Protein AF-A0A3N5FMK7-F1 (afdb_monomer)

Mean predicted aligned error: 6.59 Å

Structure (mmCIF, N/CA/C/O backbone):
data_AF-A0A3N5FMK7-F1
#
_entry.id   AF-A0A3N5FMK7-F1
#
loop_
_atom_site.group_PDB
_atom_site.id
_atom_site.type_symbol
_atom_site.label_atom_id
_atom_site.label_alt_id
_atom_site.label_comp_id
_atom_site.label_asym_id
_atom_site.label_entity_id
_atom_site.label_seq_id
_atom_site.pdbx_PDB_ins_code
_atom_site.Cartn_x
_atom_site.Cartn_y
_atom_site.Cartn_z
_atom_site.occupancy
_atom_site.B_iso_or_equiv
_atom_site.auth_seq_id
_atom_site.auth_comp_id
_atom_site.auth_asym_id
_atom_site.auth_atom_id
_atom_site.pdbx_PDB_model_num
ATOM 1 N N . MET A 1 1 ? -22.299 -12.041 -25.485 1.00 40.19 1 MET A N 1
ATOM 2 C CA . MET A 1 1 ? -22.075 -12.459 -24.080 1.00 40.19 1 MET A CA 1
ATOM 3 C C . MET A 1 1 ? -20.657 -12.211 -23.551 1.00 40.19 1 MET A C 1
ATOM 5 O O . MET A 1 1 ? -20.540 -12.025 -22.352 1.00 40.19 1 MET A O 1
ATOM 9 N N . LEU A 1 2 ? -19.600 -12.125 -24.377 1.00 39.94 2 LEU A N 1
ATOM 10 C CA . LEU A 1 2 ? -18.234 -11.842 -23.885 1.00 39.94 2 LEU A CA 1
ATOM 11 C C . LEU A 1 2 ? -18.011 -10.414 -23.340 1.00 39.94 2 LEU A C 1
ATOM 13 O O . LEU A 1 2 ? -17.194 -10.237 -22.443 1.00 39.94 2 LEU A O 1
ATOM 17 N N . LEU A 1 3 ? -18.749 -9.402 -23.818 1.00 35.78 3 LEU A N 1
ATOM 18 C CA . LEU A 1 3 ? -18.597 -8.024 -23.318 1.00 35.78 3 LEU A CA 1
ATOM 19 C C . LEU A 1 3 ? -19.115 -7.829 -21.880 1.00 35.78 3 LEU A C 1
ATOM 21 O O . LEU A 1 3 ? -18.608 -6.973 -21.166 1.00 35.78 3 LEU A O 1
ATOM 25 N N . ALA A 1 4 ? -20.085 -8.634 -21.437 1.00 37.06 4 ALA A N 1
ATOM 26 C CA . ALA A 1 4 ? -20.675 -8.502 -20.102 1.00 37.06 4 ALA A CA 1
ATOM 27 C C . ALA A 1 4 ? -19.781 -9.080 -18.986 1.00 37.06 4 ALA A C 1
ATOM 29 O O . ALA A 1 4 ? -19.896 -8.660 -17.841 1.00 37.06 4 ALA A O 1
ATOM 30 N N . LEU A 1 5 ? -18.852 -9.991 -19.312 1.00 39.34 5 LEU A N 1
ATOM 31 C CA . LEU A 1 5 ? -17.896 -10.543 -18.340 1.00 39.34 5 LEU A CA 1
ATOM 32 C C . LEU A 1 5 ? -16.670 -9.642 -18.112 1.00 39.34 5 LEU A C 1
ATOM 34 O O . LEU A 1 5 ? -16.011 -9.752 -17.083 1.00 39.34 5 LEU A O 1
ATOM 38 N N . LEU A 1 6 ? -16.362 -8.732 -19.041 1.00 41.44 6 LEU A N 1
ATOM 39 C CA . LEU A 1 6 ? -15.217 -7.820 -18.923 1.00 41.44 6 LEU A CA 1
ATOM 40 C C . LEU A 1 6 ? -15.471 -6.649 -17.960 1.00 41.44 6 LEU A C 1
ATOM 42 O O . LEU A 1 6 ? -14.500 -6.092 -17.448 1.00 41.44 6 LEU A O 1
ATOM 46 N N . ILE A 1 7 ? -16.738 -6.323 -17.683 1.00 43.44 7 ILE A N 1
ATOM 47 C CA . ILE A 1 7 ? -17.164 -5.231 -16.787 1.00 43.44 7 ILE A CA 1
ATOM 48 C C . ILE A 1 7 ? -17.027 -5.621 -15.298 1.00 43.44 7 ILE A C 1
ATOM 50 O O . ILE A 1 7 ? -16.987 -4.754 -14.438 1.00 43.44 7 ILE A O 1
ATOM 54 N N . LEU A 1 8 ? -16.856 -6.908 -14.972 1.00 49.47 8 LEU A N 1
ATOM 55 C CA . LEU A 1 8 ? -16.789 -7.401 -13.584 1.00 49.47 8 LEU A CA 1
ATOM 56 C C . LEU A 1 8 ? -15.398 -7.314 -12.921 1.00 49.47 8 LEU A C 1
ATOM 58 O O . LEU A 1 8 ? -15.235 -7.770 -11.794 1.00 49.47 8 LEU A O 1
ATOM 62 N N . LEU A 1 9 ? -14.380 -6.789 -13.612 1.00 57.62 9 LEU A N 1
ATOM 63 C CA . LEU A 1 9 ? -12.986 -6.794 -13.129 1.00 57.62 9 LEU A CA 1
ATOM 64 C C . LEU A 1 9 ? -12.402 -5.399 -12.875 1.00 57.62 9 LEU A C 1
ATOM 66 O O . LEU A 1 9 ? -11.244 -5.306 -12.463 1.00 57.62 9 LEU A O 1
ATOM 70 N N . GLN A 1 10 ? -13.163 -4.339 -13.156 1.00 67.62 10 GLN A N 1
ATOM 71 C CA . GLN A 1 10 ? -12.757 -2.953 -12.936 1.00 67.62 10 GLN A CA 1
ATOM 72 C C . GLN A 1 10 ? -13.769 -2.284 -12.014 1.00 67.62 10 GLN A C 1
ATOM 74 O O . GLN A 1 10 ? -14.878 -1.958 -12.428 1.00 67.62 10 GLN A O 1
ATOM 79 N N . ASP A 1 11 ? -13.372 -2.119 -10.757 1.00 79.75 11 ASP A N 1
ATOM 80 C CA . ASP A 1 11 ? -14.215 -1.534 -9.724 1.00 79.75 11 ASP A CA 1
ATOM 81 C C . ASP A 1 11 ? -13.861 -0.047 -9.585 1.00 79.75 11 ASP A C 1
ATOM 83 O O . ASP A 1 11 ? -12.714 0.302 -9.289 1.00 79.75 11 ASP A O 1
ATOM 87 N N . ALA A 1 12 ? -14.843 0.838 -9.770 1.00 86.19 12 ALA A N 1
ATOM 88 C CA . ALA A 1 12 ? -14.723 2.225 -9.336 1.00 86.19 12 ALA A CA 1
ATOM 89 C C . ALA A 1 12 ? -14.923 2.274 -7.815 1.00 86.19 12 ALA A C 1
ATOM 91 O O . ALA A 1 12 ? -16.004 1.966 -7.311 1.00 86.19 12 ALA A O 1
ATOM 92 N N . VAL A 1 13 ? -13.879 2.638 -7.074 1.00 88.12 13 VAL A N 1
ATOM 93 C CA . VAL A 1 13 ? -13.882 2.652 -5.609 1.00 88.12 13 VAL A CA 1
ATOM 94 C C . VAL A 1 13 ? -14.005 4.083 -5.109 1.00 88.12 13 VAL A C 1
ATOM 96 O O . VAL A 1 13 ? -13.111 4.906 -5.305 1.00 88.12 13 VAL A O 1
ATOM 99 N N . GLU A 1 14 ? -15.122 4.381 -4.449 1.00 89.44 14 GLU A N 1
ATOM 100 C CA . GLU A 1 14 ? -15.403 5.702 -3.890 1.00 89.44 14 GLU A CA 1
ATOM 101 C C . GLU A 1 14 ? -14.513 6.010 -2.674 1.00 89.44 14 GLU A C 1
ATOM 103 O O . GLU A 1 14 ? -14.450 5.250 -1.706 1.00 89.44 14 GLU A O 1
ATOM 108 N N . MET A 1 15 ? -13.875 7.180 -2.701 1.00 89.12 15 MET A N 1
ATOM 109 C CA . MET A 1 15 ? -13.069 7.740 -1.621 1.00 89.12 15 MET A CA 1
ATOM 110 C C . MET A 1 15 ? -13.791 8.958 -1.039 1.00 89.12 15 MET A C 1
ATOM 112 O O . MET A 1 15 ? -13.537 10.097 -1.437 1.00 89.12 15 MET A O 1
ATOM 116 N N . LYS A 1 16 ? -14.691 8.720 -0.077 1.00 83.94 16 LYS A N 1
ATOM 117 C CA . LYS A 1 16 ? -15.575 9.748 0.512 1.00 83.94 16 LYS A CA 1
ATOM 118 C C . LYS A 1 16 ? -14.832 10.991 1.006 1.00 83.94 16 LYS A C 1
ATOM 120 O O . LYS A 1 16 ? -15.268 12.107 0.746 1.00 83.94 16 LYS A O 1
ATOM 125 N N . GLU A 1 17 ? -13.688 10.801 1.663 1.00 81.69 17 GLU A N 1
ATOM 126 C CA . GLU A 1 17 ? -12.848 11.894 2.186 1.00 81.69 17 GLU A CA 1
ATOM 127 C C . GLU A 1 17 ? -12.330 12.825 1.083 1.00 81.69 17 GLU A C 1
ATOM 129 O O . GLU A 1 17 ? -12.118 14.011 1.312 1.00 81.69 17 GLU A O 1
ATOM 134 N N . PHE A 1 18 ? -12.171 12.302 -0.131 1.00 84.12 18 PHE A N 1
ATOM 135 C CA . PHE A 1 18 ? -11.627 13.033 -1.270 1.00 84.12 18 PHE A CA 1
ATOM 136 C C . PHE A 1 18 ? -12.698 13.431 -2.292 1.00 84.12 18 PHE A C 1
ATOM 138 O O . PHE A 1 18 ? -12.367 14.124 -3.254 1.00 84.12 18 PHE A O 1
ATOM 145 N N . LYS A 1 19 ? -13.960 13.017 -2.085 1.00 87.50 19 LYS A N 1
ATOM 146 C CA . LYS A 1 19 ? -15.100 13.240 -2.995 1.00 87.50 19 LYS A CA 1
ATOM 147 C C . LYS A 1 19 ? -14.793 12.828 -4.442 1.00 87.50 19 LYS A C 1
ATOM 149 O O . LYS A 1 19 ? -15.168 13.508 -5.391 1.00 87.50 19 LYS A O 1
ATOM 154 N N . THR A 1 20 ? -14.062 11.730 -4.601 1.00 90.00 20 THR A N 1
ATOM 155 C CA . THR A 1 20 ? -13.658 11.181 -5.901 1.00 90.00 20 THR A CA 1
ATOM 156 C C . THR A 1 20 ? -13.514 9.660 -5.802 1.00 90.00 20 THR A C 1
ATOM 158 O O . THR A 1 20 ? -13.724 9.087 -4.732 1.00 90.00 20 THR A O 1
ATOM 161 N N . SER A 1 21 ? -13.164 8.991 -6.894 1.00 90.44 21 SER A N 1
ATOM 162 C CA . SER A 1 21 ? -12.991 7.541 -6.966 1.00 90.44 21 SER A CA 1
ATOM 163 C C . SER A 1 21 ? -11.710 7.161 -7.693 1.00 90.44 21 SER A C 1
ATOM 165 O O . SER A 1 21 ? -11.333 7.827 -8.656 1.00 90.44 21 SER A O 1
ATOM 167 N N . TYR A 1 22 ? -11.113 6.038 -7.301 1.00 92.25 22 TYR A N 1
ATOM 168 C CA . TYR A 1 22 ? -10.051 5.399 -8.074 1.00 92.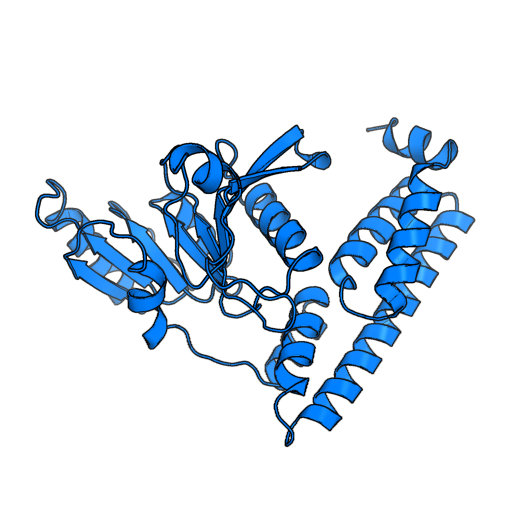25 22 TYR A CA 1
ATOM 169 C C . TYR A 1 22 ? -10.582 4.153 -8.787 1.00 92.25 22 TYR A C 1
ATOM 171 O O . TYR A 1 22 ? -11.566 3.549 -8.368 1.00 92.25 22 TYR A O 1
ATOM 179 N N . GLN A 1 23 ? -9.929 3.768 -9.875 1.00 92.69 23 GLN A N 1
ATOM 180 C CA . GLN A 1 23 ? -10.189 2.530 -10.598 1.00 92.69 23 GLN A CA 1
ATOM 181 C C . GLN A 1 23 ? -9.293 1.423 -10.050 1.00 92.69 23 GLN A C 1
ATOM 183 O O . GLN A 1 23 ? -8.081 1.611 -9.905 1.00 92.69 23 GLN A O 1
ATOM 188 N N . LEU A 1 24 ? -9.879 0.262 -9.780 1.00 93.25 24 LEU A N 1
ATOM 189 C CA . LEU A 1 24 ? -9.164 -0.926 -9.336 1.00 93.25 24 LEU A CA 1
ATOM 190 C C . LEU A 1 24 ? -9.351 -2.066 -10.328 1.00 93.25 24 LEU A C 1
ATOM 192 O O . LEU A 1 24 ? -10.469 -2.521 -10.548 1.00 93.25 24 LEU A O 1
ATOM 196 N N . VAL A 1 25 ? -8.246 -2.584 -10.856 1.00 92.25 25 VAL A N 1
ATOM 197 C CA . VAL A 1 25 ? -8.216 -3.853 -11.587 1.00 92.25 25 VAL A CA 1
ATOM 198 C C . VAL A 1 25 ? -7.661 -4.935 -10.675 1.00 92.25 25 VAL A C 1
ATOM 200 O O . VAL A 1 25 ? -6.576 -4.774 -10.110 1.00 92.25 25 VAL A O 1
ATOM 203 N N . LYS A 1 26 ? -8.388 -6.044 -10.539 1.00 91.94 26 LYS A N 1
ATOM 204 C CA . LYS A 1 26 ? -7.925 -7.217 -9.786 1.00 91.94 26 LYS A CA 1
ATOM 205 C C . LYS A 1 26 ? -7.082 -8.143 -10.678 1.00 91.94 26 LYS A C 1
ATOM 207 O O . LYS A 1 26 ? -7.359 -8.216 -11.879 1.00 91.94 26 LYS A O 1
ATOM 212 N N . PRO A 1 27 ? -6.103 -8.873 -10.108 1.00 90.31 27 PRO A N 1
ATOM 213 C CA . PRO A 1 27 ? -5.423 -9.951 -10.819 1.00 90.31 27 PRO A CA 1
ATOM 214 C C . PRO A 1 27 ? -6.434 -10.968 -11.365 1.00 90.31 27 PRO A C 1
ATOM 216 O O . PRO A 1 27 ? -7.451 -11.246 -10.726 1.00 90.31 27 PRO A O 1
ATOM 219 N N . ALA A 1 28 ? -6.143 -11.563 -12.522 1.00 87.19 28 ALA A N 1
ATOM 220 C CA . ALA A 1 28 ? -7.043 -12.528 -13.158 1.00 87.19 28 ALA A CA 1
ATOM 221 C C . ALA A 1 28 ? -7.225 -13.800 -12.312 1.00 87.19 28 ALA A C 1
ATOM 223 O O . ALA A 1 28 ? -8.300 -14.393 -12.299 1.00 87.19 28 ALA A O 1
ATOM 224 N N . SER A 1 29 ? -6.182 -14.193 -11.583 1.00 86.75 29 SER A N 1
ATOM 225 C CA . SER A 1 29 ? -6.149 -15.353 -10.691 1.00 86.75 29 SER A CA 1
ATOM 226 C C . SER A 1 29 ? -6.224 -14.960 -9.213 1.00 86.75 29 SER A C 1
ATOM 228 O O . SER A 1 29 ? -5.641 -15.638 -8.371 1.00 86.75 29 SER A O 1
ATOM 230 N N . TYR A 1 30 ? -6.890 -13.843 -8.898 1.00 89.12 30 TYR A N 1
ATOM 231 C CA . TYR A 1 30 ? -6.971 -13.321 -7.535 1.00 89.12 30 TYR A CA 1
ATOM 232 C C . TYR A 1 30 ? -7.495 -14.360 -6.531 1.00 89.12 30 TYR A C 1
ATOM 234 O O . TYR A 1 30 ? -8.535 -14.987 -6.742 1.00 89.12 30 TYR A O 1
ATOM 242 N N . THR A 1 31 ? -6.799 -14.463 -5.398 1.00 87.69 31 THR A N 1
ATOM 243 C CA . THR A 1 31 ? -7.231 -15.199 -4.208 1.00 87.69 31 THR A CA 1
ATOM 244 C C . THR A 1 31 ? -6.966 -14.375 -2.949 1.00 87.69 31 THR A C 1
ATOM 246 O O . THR A 1 31 ? -6.097 -13.502 -2.922 1.00 87.69 31 THR A O 1
ATOM 249 N N . ASP A 1 32 ? -7.724 -14.638 -1.891 1.00 86.06 32 ASP A N 1
ATOM 250 C CA . ASP A 1 32 ? -7.680 -13.911 -0.620 1.00 86.06 32 ASP A CA 1
ATOM 251 C C . ASP A 1 32 ? -6.592 -14.397 0.352 1.00 86.06 32 ASP A C 1
ATOM 253 O O . ASP A 1 32 ? -6.264 -13.692 1.308 1.00 86.06 32 ASP A O 1
ATOM 257 N N . HIS A 1 33 ? -6.022 -15.579 0.116 1.00 82.50 33 HIS A N 1
ATOM 258 C CA . HIS A 1 33 ? -5.032 -16.188 1.001 1.00 82.50 33 HIS A CA 1
ATOM 259 C C . HIS A 1 33 ? -3.590 -15.749 0.717 1.00 82.50 33 HIS A C 1
ATOM 261 O O . HIS A 1 33 ? -2.793 -15.764 1.650 1.00 82.50 33 HIS A O 1
ATOM 267 N N . VAL A 1 34 ? -3.261 -15.275 -0.489 1.00 85.81 34 VAL A N 1
ATOM 268 C CA . VAL A 1 34 ? -1.898 -14.813 -0.824 1.00 85.81 34 VAL A CA 1
ATOM 269 C C . VAL A 1 34 ? -1.785 -13.292 -0.879 1.00 85.81 34 VAL A C 1
ATOM 271 O O . VAL A 1 34 ? -2.757 -12.588 -1.167 1.00 85.81 34 VAL A O 1
ATOM 274 N N . SER A 1 35 ? -0.577 -12.780 -0.637 1.00 89.12 35 SER A N 1
ATOM 275 C CA . SER A 1 35 ? -0.266 -11.360 -0.802 1.00 89.12 35 SER A CA 1
ATOM 276 C C . SER A 1 35 ? 0.083 -11.029 -2.255 1.00 89.12 35 SER A C 1
ATOM 278 O O . SER A 1 35 ? 1.035 -11.562 -2.826 1.00 89.12 35 SER A O 1
ATOM 280 N N . TRP A 1 36 ? -0.639 -10.085 -2.853 1.00 92.56 36 TRP A N 1
ATOM 281 C CA . TRP A 1 36 ? -0.484 -9.713 -4.259 1.00 92.56 36 TRP A CA 1
ATOM 282 C C . TRP A 1 36 ? 0.366 -8.453 -4.444 1.00 92.56 36 TRP A C 1
ATOM 284 O O . TRP A 1 36 ? 0.234 -7.503 -3.669 1.00 92.56 36 TRP A O 1
ATOM 294 N N . PRO A 1 37 ? 1.196 -8.373 -5.497 1.00 92.56 37 PRO A N 1
ATOM 295 C CA . PRO A 1 37 ? 1.791 -7.112 -5.918 1.00 92.56 37 PRO A CA 1
ATOM 296 C C . PRO A 1 37 ? 0.722 -6.080 -6.291 1.00 92.56 37 PRO A C 1
ATOM 298 O O . PRO A 1 37 ? -0.417 -6.421 -6.626 1.00 92.56 37 PRO A O 1
ATOM 301 N N . VAL A 1 38 ? 1.119 -4.811 -6.312 1.00 94.38 38 VAL A N 1
ATOM 302 C CA . VAL A 1 38 ? 0.279 -3.723 -6.813 1.00 94.38 38 VAL A CA 1
ATOM 303 C C . VAL A 1 38 ? 1.080 -2.795 -7.709 1.00 94.38 38 VAL A C 1
ATOM 305 O O . VAL A 1 38 ? 2.221 -2.434 -7.417 1.00 94.38 38 VAL A O 1
ATOM 308 N N . ILE A 1 39 ? 0.441 -2.376 -8.790 1.00 94.38 39 ILE A N 1
ATOM 309 C CA . ILE A 1 39 ? 0.888 -1.297 -9.650 1.00 94.38 39 ILE A CA 1
ATOM 310 C C . ILE A 1 39 ? -0.001 -0.085 -9.392 1.00 94.38 39 ILE A C 1
ATOM 312 O O . ILE A 1 39 ? -1.211 -0.131 -9.591 1.00 94.38 39 ILE A O 1
ATOM 316 N N . VAL A 1 40 ? 0.617 1.011 -8.974 1.00 94.50 40 VAL A N 1
ATOM 317 C CA . VAL A 1 40 ? -0.001 2.329 -8.873 1.00 94.50 40 VAL A CA 1
ATOM 318 C C . VAL A 1 40 ? 0.191 3.034 -10.213 1.00 94.50 40 VAL A C 1
ATOM 320 O O . VAL A 1 40 ? 1.278 3.519 -10.528 1.00 94.50 40 VAL A O 1
ATOM 323 N N . ASP A 1 41 ? -0.854 3.044 -11.030 1.00 93.38 41 ASP A N 1
ATOM 324 C CA . ASP A 1 41 ? -0.867 3.640 -12.358 1.00 93.38 41 ASP A CA 1
ATOM 325 C C . ASP A 1 41 ? -1.312 5.099 -12.309 1.00 93.38 41 ASP A C 1
ATOM 327 O O . ASP A 1 41 ? -2.498 5.411 -12.276 1.00 93.38 41 ASP A O 1
ATOM 331 N N . VAL A 1 42 ? -0.339 6.006 -12.339 1.00 91.19 42 VAL A N 1
ATOM 332 C CA . VAL A 1 42 ? -0.577 7.455 -12.425 1.00 91.19 42 VAL A CA 1
ATOM 333 C C . VAL A 1 42 ? -0.468 7.975 -13.866 1.00 91.19 42 VAL A C 1
ATOM 335 O O . VAL A 1 42 ? -0.396 9.189 -14.099 1.00 91.19 42 VAL A O 1
ATOM 338 N N . GLY A 1 43 ? -0.467 7.073 -14.853 1.00 82.69 43 GLY A N 1
ATOM 339 C CA . GLY A 1 43 ? -0.448 7.377 -16.282 1.00 82.69 43 GLY A CA 1
ATOM 340 C C . GLY A 1 43 ? -1.668 8.170 -16.765 1.00 82.69 43 GLY A C 1
ATOM 341 O O . GLY A 1 43 ? -2.642 8.372 -16.048 1.00 82.69 43 GLY A O 1
ATOM 342 N N . THR A 1 44 ? -1.606 8.693 -17.989 1.00 64.50 44 THR A N 1
ATOM 343 C CA . THR A 1 44 ? -2.642 9.569 -18.576 1.00 64.50 44 THR A CA 1
ATOM 344 C C . THR A 1 44 ? -3.810 8.818 -19.220 1.00 64.50 44 THR A C 1
ATOM 346 O O . THR A 1 44 ? -4.734 9.457 -19.720 1.00 64.50 44 THR A O 1
ATOM 349 N N . GLY A 1 45 ? -3.777 7.483 -19.231 1.00 64.12 45 GLY A N 1
ATOM 350 C CA . GLY A 1 45 ? -4.862 6.664 -19.766 1.00 64.12 45 GLY A CA 1
ATOM 351 C C . GLY A 1 45 ? -6.138 6.811 -18.939 1.00 64.12 45 GLY A C 1
ATOM 352 O O . GLY A 1 45 ? -6.075 6.876 -17.713 1.00 64.12 45 GLY A O 1
ATOM 353 N N . LYS A 1 46 ? -7.292 6.862 -19.616 1.00 63.75 46 LYS A N 1
ATOM 354 C CA . LYS A 1 46 ? -8.608 6.835 -18.955 1.00 63.75 46 LYS A CA 1
ATOM 355 C C . LYS A 1 46 ? -8.875 5.485 -18.288 1.00 63.75 46 LYS A C 1
ATOM 357 O O . LYS A 1 46 ? -9.472 5.454 -17.219 1.00 63.75 46 LYS A O 1
ATOM 362 N N . ASP A 1 47 ? -8.358 4.411 -18.886 1.00 71.62 47 ASP A N 1
ATOM 363 C CA . ASP A 1 47 ? -8.501 3.049 -18.388 1.00 71.62 47 ASP A CA 1
ATOM 364 C C . ASP A 1 47 ? -7.133 2.473 -17.998 1.00 71.62 47 ASP A C 1
ATOM 366 O O . ASP A 1 47 ? -6.208 2.482 -18.821 1.00 71.62 47 ASP A O 1
ATOM 370 N N . PRO A 1 48 ? -6.973 1.951 -16.768 1.00 77.75 48 PRO A N 1
ATOM 371 C CA . PRO A 1 48 ? -5.746 1.275 -16.381 1.00 77.75 48 PRO A CA 1
ATOM 372 C C . PRO A 1 48 ? -5.518 0.026 -17.235 1.00 77.75 48 PRO A C 1
ATOM 374 O O . PRO A 1 48 ? -6.396 -0.832 -17.364 1.00 77.75 48 PRO A O 1
ATOM 377 N N . VAL A 1 49 ? -4.299 -0.116 -17.763 1.00 79.31 49 VAL A N 1
ATOM 378 C CA . VAL A 1 49 ? -3.876 -1.338 -18.462 1.00 79.31 49 VAL A CA 1
ATOM 379 C C . VAL A 1 49 ? -3.928 -2.507 -17.485 1.00 79.31 49 VAL A C 1
ATOM 381 O O . VAL A 1 49 ? -3.333 -2.439 -16.406 1.00 79.31 49 VAL A O 1
ATOM 384 N N . ARG A 1 50 ? -4.633 -3.575 -17.867 1.00 82.12 50 ARG A N 1
ATOM 385 C CA . ARG A 1 50 ? -4.768 -4.783 -17.050 1.00 82.12 50 ARG A CA 1
ATOM 386 C C . ARG A 1 50 ? -3.430 -5.493 -16.912 1.00 82.12 50 ARG A C 1
ATOM 388 O O . ARG A 1 50 ? -2.663 -5.583 -17.866 1.00 82.12 50 ARG A O 1
ATOM 395 N N . GLU A 1 51 ? -3.197 -6.041 -15.732 1.00 85.81 51 GLU A N 1
ATOM 396 C CA . GLU A 1 51 ? -2.016 -6.833 -15.419 1.00 85.81 51 GLU A CA 1
ATOM 397 C C . GLU A 1 51 ? -2.508 -8.130 -14.769 1.00 85.81 51 GLU A C 1
ATOM 399 O O . GLU A 1 51 ? -3.223 -8.065 -13.769 1.00 85.81 51 GLU A O 1
ATOM 404 N N . PRO A 1 52 ? -2.222 -9.306 -15.353 1.00 83.75 52 PRO A N 1
ATOM 405 C CA . PRO A 1 52 ? -2.843 -10.556 -14.915 1.00 83.75 52 PRO A CA 1
ATOM 406 C C . PRO A 1 52 ? -2.431 -10.962 -13.495 1.00 83.75 52 PRO A C 1
ATOM 408 O O . PRO A 1 52 ? -3.233 -11.570 -12.789 1.00 83.75 52 PRO A O 1
ATOM 411 N N . ASP A 1 53 ? -1.227 -10.569 -13.072 1.00 88.38 53 ASP A N 1
ATOM 412 C CA . ASP A 1 53 ? -0.560 -11.087 -11.873 1.00 88.38 53 ASP A CA 1
ATOM 413 C C . ASP A 1 53 ? -0.491 -10.068 -10.719 1.00 88.38 53 ASP A C 1
ATOM 415 O O . ASP A 1 53 ? 0.258 -10.254 -9.758 1.00 88.38 53 ASP A O 1
ATOM 419 N N . CYS A 1 54 ? -1.234 -8.957 -10.796 1.00 91.44 54 CYS A N 1
ATOM 420 C CA . CYS A 1 54 ? -1.249 -7.955 -9.731 1.00 91.44 54 CYS A CA 1
ATOM 421 C C . CYS A 1 54 ? -2.482 -7.063 -9.734 1.00 91.44 54 CYS A C 1
ATOM 423 O O . CYS A 1 54 ? -3.197 -6.942 -10.726 1.00 91.44 54 CYS A O 1
ATOM 425 N N . PHE A 1 55 ? -2.681 -6.374 -8.614 1.00 94.19 55 PHE A N 1
ATOM 426 C CA . PHE A 1 55 ? -3.611 -5.260 -8.578 1.00 94.19 55 PHE A CA 1
ATOM 427 C C . PHE A 1 55 ? -3.091 -4.106 -9.430 1.00 94.19 55 PHE A C 1
ATOM 429 O O . PHE A 1 55 ? -1.900 -3.793 -9.404 1.00 94.19 55 PHE A O 1
ATOM 436 N N . VAL A 1 56 ? -3.994 -3.429 -10.129 1.00 93.81 56 VAL A N 1
ATOM 437 C CA . VAL A 1 56 ? -3.708 -2.138 -10.755 1.00 93.81 56 VAL A CA 1
ATOM 438 C C . VAL A 1 56 ? -4.635 -1.103 -10.153 1.00 93.81 56 VAL A C 1
ATOM 440 O O . VAL A 1 56 ? -5.851 -1.186 -10.303 1.00 93.81 56 VAL A O 1
ATOM 443 N N . LEU A 1 57 ? -4.048 -0.131 -9.471 1.00 94.19 57 LEU A N 1
ATOM 444 C CA . LEU A 1 57 ? -4.739 0.997 -8.876 1.00 94.19 57 LEU A CA 1
ATOM 445 C C . LEU A 1 57 ? -4.487 2.232 -9.733 1.00 94.19 57 LEU A C 1
ATOM 447 O O . LEU A 1 57 ? -3.335 2.626 -9.893 1.00 94.19 57 LEU A O 1
ATOM 451 N N . ALA A 1 58 ? -5.541 2.859 -10.246 1.00 93.44 58 ALA A N 1
ATOM 452 C CA . ALA A 1 58 ? -5.451 4.105 -10.999 1.00 93.44 58 ALA A CA 1
ATOM 453 C C . ALA A 1 58 ? -6.311 5.197 -10.343 1.00 93.44 58 ALA A C 1
ATOM 455 O O . ALA A 1 58 ? -7.534 5.087 -10.341 1.00 93.44 58 ALA A O 1
ATOM 456 N N . PRO A 1 59 ? -5.714 6.277 -9.814 1.00 89.50 59 PRO A N 1
ATOM 457 C CA . PRO A 1 59 ? -6.424 7.318 -9.069 1.00 89.50 59 PRO A CA 1
ATOM 458 C C . PRO A 1 59 ? -7.264 8.260 -9.963 1.00 89.50 59 PRO A C 1
ATOM 460 O O . PRO A 1 59 ? -7.952 9.144 -9.467 1.00 89.50 59 PRO A O 1
ATOM 463 N N . GLY A 1 60 ? -7.253 8.078 -11.287 1.00 84.50 60 GLY A N 1
ATOM 464 C CA . GLY A 1 60 ? -8.061 8.882 -12.206 1.00 84.50 60 GLY A CA 1
ATOM 465 C C . GLY A 1 60 ? -7.526 10.307 -12.368 1.00 84.50 60 GLY A C 1
ATOM 466 O O . GLY A 1 60 ? -6.339 10.500 -12.633 1.00 84.50 60 GLY A O 1
ATOM 467 N N . GLU A 1 61 ? -8.403 11.309 -12.263 1.00 80.50 61 GLU A N 1
ATOM 468 C CA . GLU A 1 61 ? -8.058 12.720 -12.511 1.00 80.50 61 GLU A CA 1
ATOM 469 C C . GLU A 1 61 ? -7.219 13.340 -11.390 1.00 80.50 61 GLU A C 1
ATOM 471 O O . GLU A 1 61 ? -6.313 14.135 -11.649 1.00 80.50 61 GLU A O 1
ATOM 476 N N . ARG A 1 62 ? -7.484 12.949 -10.141 1.00 86.44 62 ARG A N 1
ATOM 477 C CA . ARG A 1 62 ? -6.746 13.438 -8.979 1.00 86.44 62 ARG A CA 1
ATOM 478 C C . ARG A 1 62 ? -5.505 12.573 -8.783 1.00 86.44 62 ARG A C 1
ATOM 480 O O . ARG A 1 62 ? -5.613 11.368 -8.611 1.00 86.44 62 ARG A O 1
ATOM 487 N N . LYS A 1 63 ? -4.316 13.174 -8.835 1.00 85.69 63 LYS A N 1
ATOM 488 C CA . LYS A 1 63 ? -3.027 12.450 -8.784 1.00 85.69 63 LYS A CA 1
ATOM 489 C C . LYS A 1 63 ? -2.029 13.053 -7.805 1.00 85.69 63 LYS A C 1
ATOM 491 O O . LYS A 1 63 ? -0.837 12.764 -7.893 1.00 85.69 63 LYS A O 1
ATOM 496 N N . ASP A 1 64 ? -2.493 13.918 -6.907 1.00 89.75 64 ASP A N 1
ATOM 497 C CA . ASP A 1 64 ? -1.637 14.404 -5.836 1.00 89.75 64 ASP A CA 1
ATOM 498 C C . ASP A 1 64 ? -1.235 13.256 -4.911 1.00 89.75 64 ASP A C 1
ATOM 500 O O . ASP A 1 64 ? -1.965 12.285 -4.711 1.00 89.75 64 ASP A O 1
ATOM 504 N N . GLU A 1 65 ? -0.042 13.393 -4.355 1.00 90.56 65 GLU A N 1
ATOM 505 C CA . GLU A 1 65 ? 0.606 12.398 -3.514 1.00 90.56 65 GLU A CA 1
ATOM 506 C C . GLU A 1 65 ? -0.298 11.880 -2.388 1.00 90.56 65 GLU A C 1
ATOM 508 O O . GLU A 1 65 ? -0.440 10.667 -2.225 1.00 90.56 65 GLU A O 1
ATOM 513 N N . ALA A 1 66 ? -0.960 12.784 -1.658 1.00 91.25 66 ALA A N 1
ATOM 514 C CA . ALA A 1 66 ? -1.821 12.425 -0.537 1.00 91.25 66 ALA A CA 1
ATOM 515 C C . ALA A 1 66 ? -2.978 11.521 -0.982 1.00 91.25 66 ALA A C 1
ATOM 517 O O . ALA A 1 66 ? -3.258 10.508 -0.338 1.00 91.25 66 ALA A O 1
ATOM 518 N N . TYR A 1 67 ? -3.617 11.843 -2.109 1.00 92.56 67 TYR A N 1
ATOM 519 C CA . TYR A 1 67 ? -4.695 11.021 -2.639 1.00 92.56 67 TYR A CA 1
ATOM 520 C C . TYR A 1 67 ? -4.214 9.652 -3.134 1.00 92.56 67 TYR A C 1
ATOM 522 O O . TYR A 1 67 ? -4.845 8.636 -2.837 1.00 92.56 67 TYR A O 1
ATOM 530 N N . VAL A 1 68 ? -3.078 9.590 -3.835 1.00 93.25 68 VAL A N 1
ATOM 531 C CA . VAL A 1 68 ? -2.524 8.317 -4.330 1.00 93.25 68 VAL A CA 1
ATOM 532 C C . VAL A 1 68 ? -2.196 7.371 -3.173 1.00 93.25 68 VAL A C 1
ATOM 534 O O . VAL A 1 68 ? -2.557 6.190 -3.207 1.00 93.25 68 VAL A O 1
ATOM 537 N N . LEU A 1 69 ? -1.552 7.893 -2.126 1.00 91.94 69 LEU A N 1
ATOM 538 C CA . LEU A 1 69 ? -1.231 7.122 -0.928 1.00 91.94 69 LEU A CA 1
ATOM 539 C C . LEU A 1 69 ? -2.498 6.684 -0.181 1.00 91.94 69 LEU A C 1
ATOM 541 O O . LEU A 1 69 ? -2.560 5.543 0.278 1.00 91.94 69 LEU A O 1
ATOM 545 N N . ALA A 1 70 ? -3.529 7.533 -0.118 1.00 92.44 70 ALA A N 1
ATOM 546 C CA . ALA A 1 70 ? -4.815 7.178 0.481 1.00 92.44 70 ALA A CA 1
ATOM 547 C C . ALA A 1 70 ? -5.529 6.051 -0.283 1.00 92.44 70 ALA A C 1
ATOM 549 O O . ALA A 1 70 ? -6.055 5.135 0.346 1.00 92.44 70 ALA A O 1
ATOM 550 N N . CYS A 1 71 ? -5.510 6.070 -1.620 1.00 94.31 71 CYS A N 1
ATOM 551 C CA . CYS A 1 71 ? -6.093 5.000 -2.435 1.00 94.31 71 CYS A CA 1
ATOM 552 C C . CYS A 1 71 ? -5.382 3.663 -2.191 1.00 94.31 71 CYS A C 1
ATOM 554 O O . CYS A 1 71 ? -6.023 2.628 -2.017 1.00 94.31 71 CYS A O 1
ATOM 556 N N . LEU A 1 72 ? -4.048 3.671 -2.141 1.00 94.19 72 LEU A N 1
ATOM 557 C CA . LEU A 1 72 ? -3.290 2.459 -1.849 1.00 94.19 72 LEU A CA 1
ATOM 558 C C . LEU A 1 72 ? -3.515 1.963 -0.416 1.00 94.19 72 LEU A C 1
ATOM 560 O O . LEU A 1 72 ? -3.573 0.755 -0.195 1.00 94.19 72 LEU A O 1
ATOM 564 N N . MET A 1 73 ? -3.640 2.872 0.551 1.00 93.50 73 MET A N 1
ATOM 565 C CA . MET A 1 73 ? -3.991 2.515 1.923 1.00 93.50 73 MET A CA 1
ATOM 566 C C . MET A 1 73 ? -5.363 1.835 1.965 1.00 93.50 73 MET A C 1
ATOM 568 O O . MET A 1 73 ? -5.487 0.747 2.519 1.00 93.50 73 MET A O 1
ATOM 572 N N . ASP A 1 74 ? -6.370 2.418 1.311 1.00 94.75 74 ASP A N 1
ATOM 573 C CA . ASP A 1 74 ? -7.700 1.818 1.177 1.00 94.75 74 ASP A CA 1
ATOM 574 C C . ASP A 1 74 ? -7.621 0.403 0.580 1.00 94.75 74 ASP A C 1
ATOM 576 O O . ASP A 1 74 ? -8.150 -0.545 1.166 1.00 94.75 74 ASP A O 1
ATOM 580 N N . LEU A 1 75 ? -6.859 0.222 -0.504 1.00 95.25 75 LEU A N 1
ATOM 581 C CA . LEU A 1 75 ? -6.630 -1.092 -1.102 1.00 95.25 75 LEU A CA 1
ATOM 582 C C . LEU A 1 75 ? -6.005 -2.086 -0.108 1.00 95.25 75 LEU A C 1
ATOM 584 O O . LEU A 1 75 ? -6.513 -3.197 0.045 1.00 95.25 75 LEU A O 1
ATOM 588 N N . LYS A 1 76 ? -4.942 -1.686 0.601 1.00 95.00 76 LYS A N 1
ATOM 589 C CA . LYS A 1 76 ? -4.239 -2.521 1.593 1.00 95.00 76 LYS A CA 1
ATOM 590 C C . LYS A 1 76 ? -5.119 -2.913 2.779 1.00 95.00 76 LYS A C 1
ATOM 592 O O . LYS A 1 76 ? -4.871 -3.944 3.392 1.00 95.00 76 LYS A O 1
ATOM 597 N N . THR A 1 77 ? -6.134 -2.122 3.124 1.00 93.69 77 THR A N 1
ATOM 598 C CA . THR A 1 77 ? -7.071 -2.479 4.207 1.00 93.69 77 THR A CA 1
ATOM 599 C C . THR A 1 77 ? -8.099 -3.528 3.791 1.00 93.69 77 THR A C 1
ATOM 601 O O . THR A 1 77 ? -8.642 -4.219 4.650 1.00 93.69 77 THR A O 1
ATOM 604 N N . LYS A 1 78 ? -8.364 -3.653 2.485 1.00 92.69 78 LYS A N 1
ATOM 605 C CA . LYS A 1 78 ? -9.384 -4.547 1.917 1.00 92.69 78 LYS A CA 1
ATOM 606 C C . LYS A 1 78 ? -8.793 -5.830 1.340 1.00 92.69 78 LYS A C 1
ATOM 608 O O . LYS A 1 78 ? -9.444 -6.868 1.366 1.00 92.69 78 LYS A O 1
ATOM 613 N N . TYR A 1 79 ? -7.569 -5.759 0.823 1.00 93.62 79 TYR A N 1
ATOM 614 C CA . TYR A 1 79 ? -6.903 -6.859 0.135 1.00 93.62 79 TYR A CA 1
ATOM 615 C C . TYR A 1 79 ? -5.492 -7.079 0.679 1.00 93.62 79 TYR A C 1
ATOM 617 O O . TYR A 1 79 ? -4.813 -6.133 1.084 1.00 93.62 79 TYR A O 1
ATOM 625 N N . ARG A 1 80 ? -5.029 -8.335 0.654 1.00 92.06 80 ARG A N 1
ATOM 626 C CA . ARG A 1 80 ? -3.646 -8.680 0.993 1.00 92.06 80 ARG A CA 1
ATOM 627 C C . ARG A 1 80 ? -2.716 -8.190 -0.109 1.00 92.06 80 ARG A C 1
ATOM 629 O O . ARG A 1 80 ? -2.468 -8.886 -1.087 1.00 92.06 80 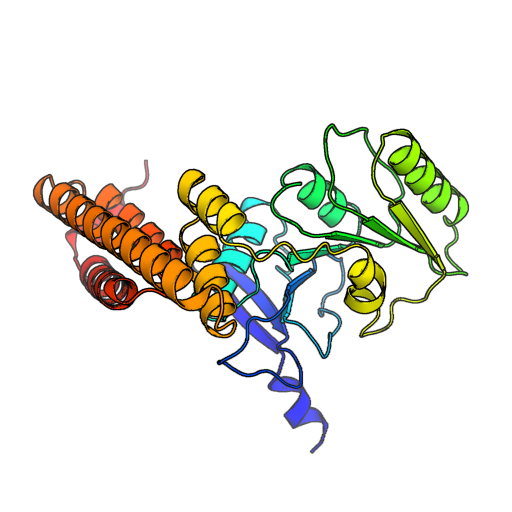ARG A O 1
ATOM 636 N N . VAL A 1 81 ? -2.239 -6.961 0.022 1.00 93.25 81 VAL A N 1
ATOM 637 C CA . VAL A 1 81 ? -1.248 -6.376 -0.883 1.00 93.25 81 VAL A CA 1
ATOM 638 C C . VAL A 1 81 ? 0.131 -6.561 -0.272 1.00 93.25 81 VAL A C 1
ATOM 640 O O . VAL A 1 81 ? 0.367 -6.183 0.873 1.00 93.25 81 VAL A O 1
ATOM 643 N N . HIS A 1 82 ? 1.065 -7.106 -1.039 1.00 90.44 82 HIS A N 1
ATOM 644 C CA . HIS A 1 82 ? 2.425 -7.323 -0.576 1.00 90.44 82 HIS A CA 1
ATOM 645 C C . HIS A 1 82 ? 3.146 -5.967 -0.411 1.00 90.44 82 HIS A C 1
ATOM 647 O O . HIS A 1 82 ? 3.365 -5.262 -1.404 1.00 90.44 82 HIS A O 1
ATOM 653 N N . PRO A 1 83 ? 3.563 -5.585 0.812 1.00 87.88 83 PRO A N 1
ATOM 654 C CA . PRO A 1 83 ? 4.019 -4.224 1.113 1.00 87.88 83 PRO A CA 1
ATOM 655 C C . PRO A 1 83 ? 5.316 -3.838 0.394 1.00 87.88 83 PRO A C 1
ATOM 657 O O . PRO A 1 83 ? 5.534 -2.662 0.121 1.00 87.88 83 PRO A O 1
ATOM 660 N N . GLU A 1 84 ? 6.146 -4.817 0.027 1.00 87.56 84 GLU A N 1
ATOM 661 C CA . GLU A 1 84 ? 7.379 -4.604 -0.747 1.00 87.56 84 GLU A CA 1
ATOM 662 C C . GLU A 1 84 ? 7.248 -4.894 -2.248 1.00 87.56 84 GLU A C 1
ATOM 664 O O . GLU A 1 84 ? 8.247 -5.019 -2.949 1.00 87.56 84 GLU A O 1
ATOM 669 N N . LYS A 1 85 ? 6.027 -5.041 -2.768 1.00 89.69 85 LYS A N 1
ATOM 670 C CA . LYS A 1 85 ? 5.788 -5.208 -4.212 1.00 89.69 85 LYS A CA 1
ATOM 671 C C . LYS A 1 85 ? 4.816 -4.146 -4.720 1.00 89.69 85 LYS A C 1
ATOM 673 O O . LYS A 1 85 ? 3.920 -4.428 -5.512 1.00 89.69 85 LYS A O 1
ATOM 678 N N . VAL A 1 86 ? 5.006 -2.920 -4.231 1.00 93.06 86 VAL A N 1
ATOM 679 C CA . VAL A 1 86 ? 4.295 -1.718 -4.674 1.00 93.06 86 VAL A CA 1
ATOM 680 C C . VAL A 1 86 ? 5.145 -1.029 -5.737 1.00 93.06 86 VAL A C 1
ATOM 682 O O . VAL A 1 86 ? 6.207 -0.490 -5.434 1.00 93.06 86 VAL A O 1
ATOM 685 N N . VAL A 1 87 ? 4.696 -1.050 -6.986 1.00 93.25 87 VAL A N 1
ATOM 686 C CA . VAL A 1 87 ? 5.377 -0.412 -8.120 1.00 93.25 87 VAL A CA 1
ATOM 687 C C . VAL A 1 87 ? 4.558 0.784 -8.570 1.00 93.25 87 VAL A C 1
ATOM 689 O O . VAL A 1 87 ? 3.346 0.676 -8.696 1.00 93.25 87 VAL A O 1
ATOM 692 N N . VAL A 1 88 ? 5.192 1.919 -8.846 1.00 93.62 88 VAL A N 1
ATOM 693 C CA . VAL A 1 88 ? 4.511 3.049 -9.496 1.00 93.62 88 VAL A CA 1
ATOM 694 C C . VAL A 1 88 ? 4.811 3.043 -10.991 1.00 93.62 88 VAL A C 1
ATOM 696 O O . VAL A 1 88 ? 5.950 2.807 -11.395 1.00 93.62 88 VAL A O 1
ATOM 699 N N . ARG A 1 89 ? 3.798 3.292 -11.826 1.00 92.31 89 ARG A N 1
ATOM 700 C CA . ARG A 1 89 ? 3.966 3.434 -13.277 1.00 92.31 89 ARG A CA 1
ATOM 701 C C . ARG A 1 89 ? 3.340 4.715 -13.811 1.00 92.31 89 ARG A C 1
ATOM 703 O O . ARG A 1 89 ? 2.309 5.165 -13.318 1.00 92.31 89 ARG A O 1
ATOM 710 N N . GLY A 1 90 ? 3.955 5.293 -14.838 1.00 90.69 90 GLY A N 1
ATOM 711 C CA . GLY A 1 90 ? 3.460 6.502 -15.498 1.00 90.69 90 GLY A CA 1
ATOM 712 C C . GLY A 1 90 ? 4.581 7.318 -16.137 1.00 90.69 90 GLY A C 1
ATOM 713 O O . GLY A 1 90 ? 5.654 6.797 -16.404 1.00 90.69 90 GLY A O 1
ATOM 714 N N . GLY A 1 91 ? 4.329 8.599 -16.401 1.00 88.19 91 GLY A N 1
ATOM 715 C CA . GLY A 1 91 ? 5.345 9.542 -16.888 1.00 88.19 91 GLY A CA 1
ATOM 716 C C . GLY A 1 91 ? 5.947 10.369 -15.750 1.00 88.19 91 GLY A C 1
ATOM 717 O O . GLY A 1 91 ? 6.346 9.837 -14.715 1.00 88.19 91 GLY A O 1
ATOM 718 N N . ALA A 1 92 ? 5.943 11.694 -15.908 1.00 86.50 92 ALA A N 1
ATOM 719 C CA . ALA A 1 92 ? 6.470 12.628 -14.910 1.00 86.50 92 ALA A CA 1
ATOM 720 C C . ALA A 1 92 ? 5.836 12.468 -13.513 1.00 86.50 92 ALA A C 1
ATOM 722 O O . ALA A 1 92 ? 6.551 12.516 -12.522 1.00 86.50 92 ALA A O 1
ATOM 723 N N . ALA A 1 93 ? 4.528 12.200 -13.420 1.00 87.94 93 ALA A N 1
ATOM 724 C CA . ALA A 1 93 ? 3.856 12.000 -12.132 1.00 87.94 93 ALA A CA 1
ATOM 725 C C . ALA A 1 93 ? 4.403 10.785 -11.357 1.00 87.94 93 ALA A C 1
ATOM 727 O O . ALA A 1 93 ? 4.592 10.861 -10.145 1.00 87.94 93 ALA A O 1
ATOM 728 N N . ALA A 1 94 ? 4.705 9.683 -12.055 1.00 91.12 94 ALA A N 1
ATOM 729 C CA . ALA A 1 94 ? 5.298 8.495 -11.440 1.00 91.12 94 ALA A CA 1
ATOM 730 C C . ALA A 1 94 ? 6.723 8.772 -10.963 1.00 91.12 94 ALA A C 1
ATOM 732 O O . ALA A 1 94 ? 7.097 8.354 -9.871 1.00 91.12 94 ALA A O 1
ATOM 733 N N . LEU A 1 95 ? 7.491 9.523 -11.761 1.00 90.00 95 LEU A N 1
ATOM 734 C CA . LEU A 1 95 ? 8.815 9.994 -11.377 1.00 90.00 95 LEU A CA 1
ATOM 735 C C . LEU A 1 95 ? 8.736 10.839 -10.098 1.00 90.00 95 LEU A C 1
ATOM 737 O O . LEU A 1 95 ? 9.380 10.489 -9.116 1.00 90.00 95 LEU A O 1
ATOM 741 N N . THR A 1 96 ? 7.899 11.880 -10.069 1.00 89.56 96 THR A N 1
ATOM 742 C CA . THR A 1 96 ? 7.715 12.741 -8.889 1.00 89.56 96 THR A CA 1
ATOM 743 C C . THR A 1 96 ? 7.344 11.926 -7.652 1.00 89.56 96 THR A C 1
ATOM 745 O O . THR A 1 96 ? 7.997 12.051 -6.616 1.00 89.56 96 THR A O 1
ATOM 748 N N . LEU A 1 97 ? 6.363 11.030 -7.770 1.00 90.44 97 LEU A N 1
ATOM 749 C CA . LEU A 1 97 ? 5.896 10.222 -6.649 1.00 90.44 97 LEU A CA 1
ATOM 750 C C . LEU A 1 97 ? 6.975 9.251 -6.133 1.00 90.44 97 LEU A C 1
ATOM 752 O O . LEU A 1 97 ? 7.197 9.159 -4.926 1.00 90.44 97 LEU A O 1
ATOM 756 N N . ALA A 1 98 ? 7.698 8.580 -7.036 1.00 90.38 98 ALA A N 1
ATOM 757 C CA . ALA A 1 98 ? 8.808 7.692 -6.683 1.00 90.38 98 ALA A CA 1
ATOM 758 C C . ALA A 1 98 ? 9.962 8.437 -5.996 1.00 90.38 98 ALA A C 1
ATOM 760 O O . ALA A 1 98 ? 10.637 7.873 -5.139 1.00 90.38 98 ALA A O 1
ATOM 761 N N . THR A 1 99 ? 10.199 9.695 -6.373 1.00 89.62 99 THR A N 1
ATOM 762 C CA . THR A 1 99 ? 11.250 10.523 -5.766 1.00 89.62 99 THR A CA 1
ATOM 763 C C . THR A 1 99 ? 10.856 11.114 -4.419 1.00 89.62 99 THR A C 1
ATOM 765 O O . THR A 1 99 ? 11.722 11.280 -3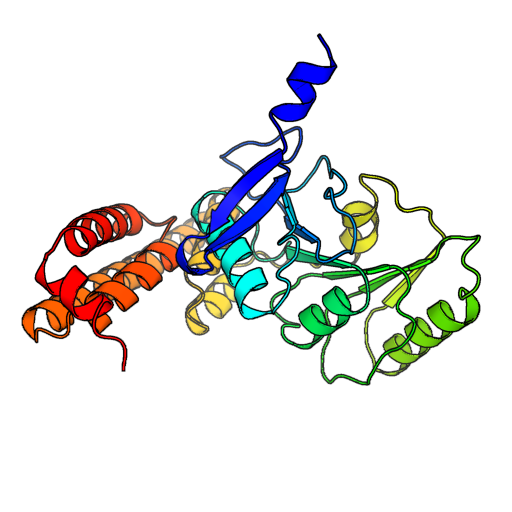.563 1.00 89.62 99 THR A O 1
ATOM 768 N N . ALA A 1 100 ? 9.569 11.401 -4.214 1.00 89.31 100 ALA A N 1
ATOM 769 C CA . ALA A 1 100 ? 9.047 11.868 -2.934 1.00 89.31 100 ALA A CA 1
ATOM 770 C C . ALA A 1 100 ? 9.030 10.741 -1.887 1.00 89.31 100 ALA A C 1
ATOM 772 O O . ALA A 1 100 ? 9.337 10.978 -0.722 1.00 89.31 100 ALA A O 1
ATOM 773 N N . HIS A 1 101 ? 8.755 9.500 -2.317 1.00 87.69 101 HIS A N 1
ATOM 774 C CA . HIS A 1 101 ? 8.617 8.330 -1.437 1.00 87.69 101 HIS A CA 1
ATOM 775 C C . HIS A 1 101 ? 9.490 7.141 -1.865 1.00 87.69 101 HIS A C 1
ATOM 777 O O . HIS A 1 101 ? 8.976 6.058 -2.169 1.00 87.69 101 HIS A O 1
ATOM 783 N N . PRO A 1 102 ? 10.824 7.288 -1.881 1.00 84.31 102 PRO A N 1
ATOM 784 C CA . PRO A 1 102 ? 11.706 6.295 -2.487 1.00 84.31 102 PRO A CA 1
ATOM 785 C C . PRO A 1 102 ? 11.789 4.972 -1.713 1.00 84.31 102 PRO A C 1
ATOM 787 O O . PRO A 1 102 ? 12.195 3.963 -2.276 1.00 84.31 102 PRO A O 1
ATOM 790 N N . ASP A 1 103 ? 11.409 4.974 -0.433 1.00 83.12 103 ASP A N 1
ATOM 791 C CA . ASP A 1 103 ? 11.348 3.787 0.434 1.00 83.12 103 ASP A CA 1
ATOM 792 C C . ASP A 1 103 ? 9.979 3.102 0.449 1.00 83.12 103 ASP A C 1
ATOM 794 O O . ASP A 1 103 ? 9.794 2.054 1.072 1.00 83.12 103 ASP A O 1
ATOM 798 N N . PHE A 1 104 ? 8.998 3.717 -0.203 1.00 83.50 104 PHE A N 1
ATOM 799 C CA . PHE A 1 104 ? 7.637 3.215 -0.235 1.00 83.50 104 PHE A CA 1
ATOM 800 C C . PHE A 1 104 ? 7.374 2.356 -1.473 1.00 83.50 104 PHE A C 1
ATOM 802 O O . PHE A 1 104 ? 6.665 1.354 -1.389 1.00 83.50 104 PHE A O 1
ATOM 809 N N . PHE A 1 105 ? 7.969 2.725 -2.609 1.00 89.50 105 PHE A N 1
ATOM 810 C CA . PHE A 1 105 ? 7.876 1.967 -3.851 1.00 89.50 105 PHE A CA 1
ATOM 811 C C . PHE A 1 105 ? 9.058 1.014 -3.994 1.00 89.50 105 PHE A C 1
ATOM 813 O O . PHE A 1 105 ? 10.213 1.397 -3.838 1.00 89.50 105 PHE A O 1
ATOM 820 N N . ALA A 1 106 ? 8.769 -0.229 -4.356 1.00 89.50 106 ALA A N 1
ATOM 821 C CA . ALA A 1 106 ? 9.775 -1.245 -4.637 1.00 89.50 106 ALA A CA 1
ATOM 822 C C . ALA A 1 106 ? 10.432 -1.061 -6.014 1.00 89.50 106 ALA A C 1
ATOM 824 O O . ALA A 1 106 ? 11.534 -1.550 -6.258 1.00 89.50 106 ALA A O 1
ATOM 825 N N . GLY A 1 107 ? 9.753 -0.351 -6.916 1.00 91.75 107 GLY A N 1
ATOM 826 C CA . GLY A 1 107 ? 10.226 -0.057 -8.258 1.00 91.75 107 GLY A CA 1
ATOM 827 C C . GLY A 1 107 ? 9.383 1.022 -8.927 1.00 91.75 107 GLY A C 1
ATOM 828 O O . GLY A 1 107 ? 8.261 1.314 -8.504 1.00 91.75 107 GLY A O 1
ATOM 829 N N . CYS A 1 108 ? 9.925 1.605 -9.989 1.00 92.25 108 CYS A N 1
ATOM 830 C CA . CYS A 1 108 ? 9.240 2.594 -10.809 1.00 92.25 108 CYS A CA 1
ATOM 831 C C . CYS A 1 108 ? 9.348 2.223 -12.293 1.00 92.25 108 CYS A C 1
ATOM 833 O O . CYS A 1 108 ? 10.409 1.819 -12.770 1.00 92.25 108 CYS A O 1
ATOM 835 N N . VAL A 1 109 ? 8.249 2.347 -13.035 1.00 91.62 109 VAL A N 1
ATOM 836 C CA . VAL A 1 109 ? 8.232 2.152 -14.488 1.00 91.62 109 VAL A CA 1
ATOM 837 C C . VAL A 1 109 ? 7.815 3.442 -15.173 1.00 91.62 109 VAL A C 1
ATOM 839 O O . VAL A 1 109 ? 6.700 3.933 -14.988 1.00 91.62 109 VAL A O 1
ATOM 842 N N . LEU A 1 110 ? 8.731 3.996 -15.963 1.00 90.88 110 LEU A N 1
ATOM 843 C CA . LEU A 1 110 ? 8.581 5.307 -16.577 1.00 90.88 110 LEU A CA 1
ATOM 844 C C . LEU A 1 110 ? 8.331 5.192 -18.077 1.00 90.88 110 LEU A C 1
ATOM 846 O O . LEU A 1 110 ? 9.162 4.666 -18.817 1.00 90.88 110 LEU A O 1
ATOM 850 N N . TYR A 1 111 ? 7.218 5.764 -18.523 1.00 87.25 111 TYR A N 1
ATOM 851 C CA . TYR A 1 111 ? 6.907 5.972 -19.930 1.00 87.25 111 TYR A CA 1
ATOM 852 C C . TYR A 1 111 ? 7.308 7.387 -20.331 1.00 87.25 111 TYR A C 1
ATOM 854 O O . TYR A 1 111 ? 6.800 8.366 -19.780 1.00 87.25 111 TYR A O 1
ATOM 862 N N . ARG A 1 112 ? 8.217 7.489 -21.306 1.00 84.25 112 ARG A N 1
ATOM 863 C CA . ARG A 1 112 ? 8.673 8.761 -21.894 1.00 84.25 112 ARG A CA 1
ATOM 864 C C . ARG A 1 112 ? 9.128 9.826 -20.863 1.00 84.25 112 ARG A C 1
ATOM 866 O O . ARG A 1 112 ? 8.655 10.963 -20.923 1.00 84.25 112 ARG A O 1
ATOM 873 N N . PRO A 1 113 ? 10.030 9.526 -19.903 1.00 84.38 113 PRO A N 1
ATOM 874 C CA . PRO A 1 113 ? 10.579 10.549 -19.014 1.00 84.38 113 PRO A CA 1
ATOM 875 C C . PRO A 1 113 ? 11.481 11.508 -19.806 1.00 84.38 113 PRO A C 1
ATOM 877 O O . PRO A 1 113 ? 12.645 11.219 -20.062 1.00 84.38 113 PRO A O 1
ATOM 880 N N . LEU A 1 114 ? 10.936 12.654 -20.218 1.00 83.81 114 LEU A N 1
ATOM 881 C CA . LEU A 1 114 ? 11.665 13.645 -21.023 1.00 83.81 114 LEU A CA 1
ATOM 882 C C . LEU A 1 114 ? 12.690 14.450 -20.214 1.00 83.81 114 LEU A C 1
ATOM 884 O O . LEU A 1 114 ? 13.604 15.036 -20.788 1.00 83.81 114 LEU A O 1
ATOM 888 N N . ALA A 1 115 ? 12.532 14.497 -18.893 1.00 78.06 115 ALA A N 1
ATOM 889 C CA . ALA A 1 115 ? 13.413 15.230 -18.000 1.00 78.06 115 ALA A CA 1
ATOM 890 C C . ALA A 1 115 ? 13.548 14.502 -16.662 1.00 78.06 115 ALA A C 1
ATOM 892 O O . ALA A 1 115 ? 12.598 13.893 -16.168 1.00 78.06 115 ALA A O 1
ATOM 893 N N . PHE A 1 116 ? 14.734 14.606 -16.069 1.00 82.00 116 PHE A N 1
ATOM 894 C CA . PHE A 1 116 ? 15.026 14.119 -14.730 1.00 82.00 116 PHE A CA 1
ATOM 895 C C . PHE A 1 116 ? 15.761 15.201 -13.954 1.00 82.00 116 PHE A C 1
ATOM 897 O O . PHE A 1 116 ? 16.767 15.736 -14.425 1.00 82.00 116 PHE A O 1
ATOM 904 N N . GLN A 1 117 ? 15.260 15.504 -12.762 1.00 79.00 117 GLN A N 1
ATOM 905 C CA . GLN A 1 117 ? 15.986 16.320 -11.805 1.00 79.00 117 GLN A CA 1
ATOM 906 C C . GLN A 1 117 ? 16.770 15.398 -10.871 1.00 79.00 117 GLN A C 1
ATOM 908 O O . GLN A 1 117 ? 16.224 14.385 -10.439 1.00 79.00 117 GLN A O 1
ATOM 913 N N . PRO A 1 118 ? 18.029 15.727 -10.550 1.00 79.44 118 PRO A N 1
ATOM 914 C CA . PRO A 1 118 ? 18.797 15.006 -9.548 1.00 79.44 118 PRO A CA 1
ATOM 915 C C . PRO A 1 118 ? 18.049 14.839 -8.227 1.00 79.44 118 PRO A C 1
ATOM 917 O O . PRO A 1 118 ? 17.534 15.809 -7.672 1.00 79.44 118 PRO A O 1
ATOM 920 N N . VAL A 1 119 ? 18.051 13.622 -7.690 1.00 82.31 119 VAL A N 1
ATOM 921 C CA . VAL A 1 119 ? 17.445 13.302 -6.393 1.00 82.31 119 VAL A CA 1
ATOM 922 C C . VAL A 1 119 ? 18.415 12.507 -5.535 1.00 82.31 119 VAL A C 1
ATOM 924 O O . VAL A 1 119 ? 19.310 11.836 -6.044 1.00 82.31 119 VAL A O 1
ATOM 927 N N . LYS A 1 120 ? 18.229 12.568 -4.213 1.00 79.25 120 LYS A N 1
ATOM 928 C CA . LYS A 1 120 ? 19.086 11.848 -3.257 1.00 79.25 120 LYS A CA 1
ATOM 929 C C . LYS A 1 120 ? 18.876 10.336 -3.295 1.00 79.25 120 LYS A C 1
ATOM 931 O O . LYS A 1 120 ? 19.803 9.587 -3.005 1.00 79.25 120 LYS A O 1
ATOM 936 N N . LYS A 1 121 ? 17.650 9.893 -3.578 1.00 86.75 121 LYS A N 1
ATOM 937 C CA . LYS A 1 121 ? 17.257 8.486 -3.533 1.00 86.75 121 LYS A CA 1
ATOM 938 C C . LYS A 1 121 ? 16.067 8.249 -4.452 1.00 86.75 121 LYS A C 1
ATOM 940 O O . LYS A 1 121 ? 15.179 9.092 -4.538 1.00 86.75 121 LYS A O 1
ATOM 945 N N . MET A 1 122 ? 16.063 7.104 -5.120 1.00 88.50 122 MET A N 1
ATOM 946 C CA . MET A 1 122 ? 14.982 6.661 -5.992 1.00 88.50 122 MET A CA 1
ATOM 947 C C . MET A 1 122 ? 14.979 5.126 -6.028 1.00 88.50 122 MET A C 1
ATOM 949 O O . MET A 1 122 ? 16.063 4.535 -5.959 1.00 88.50 122 MET A O 1
ATOM 953 N N . PRO A 1 123 ? 13.813 4.463 -6.114 1.00 90.44 123 PRO A N 1
ATOM 954 C CA . PRO A 1 123 ? 13.766 3.021 -6.314 1.00 90.44 123 PRO A CA 1
ATOM 955 C C . PRO A 1 123 ? 14.356 2.630 -7.680 1.00 90.44 123 PRO A C 1
ATOM 957 O O . PRO A 1 123 ? 14.490 3.485 -8.562 1.00 90.44 123 PRO A O 1
ATOM 960 N N . PRO A 1 124 ? 14.688 1.343 -7.891 1.00 91.50 124 PRO A N 1
ATOM 961 C CA . PRO A 1 124 ? 15.063 0.846 -9.208 1.00 91.50 124 PRO A CA 1
ATOM 962 C C . PRO A 1 124 ? 14.011 1.209 -10.256 1.00 91.50 124 PRO A C 1
ATOM 964 O O . PRO A 1 124 ? 12.806 1.149 -9.993 1.00 91.50 124 PRO A O 1
ATOM 967 N N . CYS A 1 125 ? 14.471 1.589 -11.444 1.00 91.25 125 CYS A N 1
ATOM 968 C 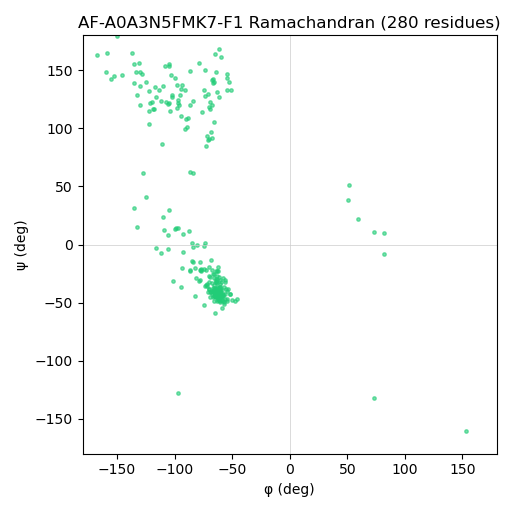CA . CYS A 1 125 ? 13.619 2.087 -12.510 1.00 91.25 125 CYS A CA 1
ATOM 969 C C . CYS A 1 125 ? 13.793 1.295 -13.801 1.00 91.25 125 CYS A C 1
ATOM 971 O O . CYS A 1 125 ? 14.911 0.994 -14.222 1.00 91.25 125 CYS A O 1
ATOM 973 N N . VAL A 1 126 ? 12.678 1.048 -14.480 1.00 91.25 126 VAL A N 1
ATOM 974 C CA . VAL A 1 126 ? 12.676 0.655 -15.890 1.00 91.25 126 VAL A CA 1
ATOM 975 C C . VAL A 1 126 ? 12.079 1.793 -16.703 1.00 91.25 126 VAL A C 1
ATOM 977 O O . VAL A 1 126 ? 10.957 2.229 -16.450 1.00 91.25 126 VAL A O 1
ATOM 980 N N . VAL A 1 127 ? 12.830 2.277 -17.684 1.00 91.06 127 VAL A N 1
ATOM 981 C CA . VAL A 1 127 ? 12.371 3.273 -18.649 1.00 91.06 127 VAL A CA 1
ATOM 982 C C . VAL A 1 127 ? 11.946 2.544 -19.913 1.00 91.06 127 VAL A C 1
ATOM 984 O O . VAL A 1 127 ? 12.767 1.891 -20.555 1.00 91.06 127 VAL A O 1
ATOM 987 N N . ILE A 1 128 ? 10.666 2.653 -20.262 1.00 88.19 128 ILE A N 1
ATOM 988 C CA . ILE A 1 128 ? 10.109 2.070 -21.482 1.00 88.19 128 ILE A CA 1
ATOM 989 C C . ILE A 1 128 ? 10.073 3.153 -22.559 1.00 88.19 128 ILE A C 1
ATOM 991 O O . ILE A 1 128 ? 9.489 4.226 -22.366 1.00 88.19 128 ILE A O 1
ATOM 995 N N . VAL A 1 129 ? 10.704 2.858 -23.693 1.00 87.06 129 VAL A N 1
ATOM 996 C CA . VAL A 1 129 ? 10.757 3.733 -24.867 1.00 87.06 129 VAL A CA 1
ATOM 997 C C . VAL A 1 129 ? 10.171 2.980 -26.050 1.00 87.06 129 VAL A C 1
ATOM 999 O O . VAL A 1 129 ? 10.663 1.911 -26.406 1.00 87.06 129 VAL A O 1
ATOM 1002 N N . ALA A 1 130 ? 9.125 3.528 -26.665 1.00 84.50 130 ALA A N 1
ATOM 1003 C CA . ALA A 1 130 ? 8.597 2.945 -27.891 1.00 84.50 130 ALA A CA 1
ATOM 1004 C C . ALA A 1 130 ? 9.640 3.102 -29.016 1.00 84.50 130 ALA A C 1
ATOM 1006 O O . ALA A 1 130 ? 10.240 4.179 -29.128 1.00 84.50 130 ALA A O 1
ATOM 1007 N N . PRO A 1 131 ? 9.852 2.092 -29.881 1.00 84.50 131 PRO A N 1
ATOM 1008 C CA . PRO A 1 131 ? 10.806 2.195 -30.990 1.00 84.50 131 PRO A CA 1
ATOM 1009 C C . PRO A 1 131 ? 10.533 3.389 -31.917 1.00 84.50 131 PRO A C 1
ATOM 1011 O O . PRO A 1 131 ? 11.457 3.977 -32.473 1.00 84.50 131 PRO A O 1
ATOM 1014 N N . THR A 1 132 ? 9.261 3.773 -32.046 1.00 87.31 132 THR A N 1
ATOM 1015 C CA . THR A 1 132 ? 8.785 4.881 -32.883 1.00 87.31 132 THR A CA 1
ATOM 1016 C C . THR A 1 132 ? 8.677 6.218 -32.140 1.00 87.31 132 THR A C 1
ATOM 1018 O O . THR A 1 132 ? 8.095 7.158 -32.678 1.00 87.31 132 THR A O 1
ATOM 1021 N N . ASP A 1 133 ? 9.170 6.330 -30.900 1.00 85.06 133 ASP A N 1
ATOM 1022 C CA . ASP A 1 133 ? 9.067 7.572 -30.126 1.00 85.06 133 ASP A CA 1
ATOM 1023 C C . ASP A 1 133 ? 9.930 8.687 -30.756 1.00 85.06 133 ASP A C 1
ATOM 1025 O O . ASP A 1 133 ? 11.157 8.541 -30.823 1.00 85.06 133 ASP A O 1
ATOM 1029 N N . PRO A 1 134 ? 9.341 9.827 -31.177 1.00 88.75 134 PRO A N 1
ATOM 1030 C CA . PRO A 1 134 ? 10.099 10.935 -31.762 1.00 88.75 134 PRO A CA 1
ATOM 1031 C C . PRO A 1 134 ? 11.108 11.555 -30.782 1.00 88.75 134 PRO A C 1
ATOM 1033 O O . PRO A 1 134 ? 12.101 12.143 -31.204 1.00 88.75 134 PRO A O 1
ATOM 1036 N N . ASP A 1 135 ? 10.892 11.398 -29.474 1.00 90.38 135 ASP A N 1
ATOM 1037 C CA . ASP A 1 135 ? 11.773 11.900 -28.422 1.00 90.38 135 ASP A CA 1
ATOM 1038 C C . ASP A 1 135 ? 12.712 10.815 -27.861 1.00 90.38 135 ASP A C 1
ATOM 1040 O O . ASP A 1 135 ? 13.349 11.034 -26.828 1.00 90.38 135 ASP A O 1
ATOM 1044 N N . ARG A 1 136 ? 12.860 9.662 -28.536 1.00 88.56 136 ARG A N 1
ATOM 1045 C CA . ARG A 1 136 ? 13.684 8.520 -28.081 1.00 88.56 136 ARG A CA 1
ATOM 1046 C C . ARG A 1 136 ? 15.062 8.933 -27.562 1.00 88.56 136 ARG A C 1
ATOM 1048 O O . ARG A 1 136 ? 15.460 8.519 -26.475 1.00 88.56 136 ARG A O 1
ATOM 1055 N N . ALA A 1 137 ? 15.777 9.784 -28.298 1.00 89.31 137 ALA A N 1
ATOM 1056 C CA . ALA A 1 137 ? 17.104 10.252 -27.893 1.00 89.31 137 ALA A CA 1
ATOM 1057 C C . ALA A 1 137 ? 17.077 11.035 -26.566 1.00 89.31 137 ALA A C 1
ATOM 1059 O O . ALA A 1 137 ? 17.959 10.852 -25.727 1.00 89.31 137 ALA A O 1
ATOM 1060 N N . LYS A 1 138 ? 16.047 11.863 -26.341 1.00 90.75 138 LYS A N 1
ATOM 1061 C CA . LYS A 1 138 ? 15.879 12.626 -25.094 1.00 90.75 138 LYS A CA 1
ATOM 1062 C C . LYS A 1 138 ? 15.542 11.709 -23.924 1.00 90.75 138 LYS A C 1
ATOM 1064 O O . LYS A 1 138 ? 16.098 11.882 -22.845 1.00 90.75 138 LYS A O 1
ATOM 1069 N N . VAL A 1 139 ? 14.686 10.712 -24.145 1.00 89.94 139 VAL A N 1
ATOM 1070 C CA . VAL A 1 139 ? 14.320 9.737 -23.109 1.00 89.94 139 VAL A CA 1
ATOM 1071 C C . VAL A 1 139 ? 15.534 8.904 -22.682 1.00 89.94 139 VAL A C 1
ATOM 1073 O O . VAL A 1 139 ? 15.792 8.749 -21.488 1.00 89.94 139 VAL A O 1
ATOM 1076 N N . ILE A 1 140 ? 16.329 8.425 -23.645 1.00 89.94 140 ILE A N 1
ATOM 1077 C CA . ILE A 1 140 ? 17.580 7.705 -23.365 1.00 89.94 140 ILE A CA 1
ATOM 1078 C C . ILE A 1 140 ? 18.563 8.613 -22.614 1.00 89.94 140 ILE A C 1
ATOM 1080 O O . ILE A 1 140 ? 19.153 8.186 -21.622 1.00 89.94 140 ILE A O 1
ATOM 1084 N N . ALA A 1 141 ? 18.707 9.875 -23.031 1.00 90.94 141 ALA A N 1
ATOM 1085 C CA . ALA A 1 141 ? 19.562 10.835 -22.339 1.00 90.94 141 ALA A CA 1
ATOM 1086 C C . ALA A 1 141 ? 19.112 11.064 -20.885 1.00 90.94 141 ALA A C 1
ATOM 1088 O O . ALA A 1 141 ? 19.946 11.036 -19.980 1.00 90.94 141 ALA A O 1
ATOM 1089 N N . ALA A 1 142 ? 17.809 11.210 -20.627 1.00 90.31 142 ALA A N 1
ATOM 1090 C CA . ALA A 1 142 ? 17.276 11.339 -19.272 1.00 90.31 142 ALA A CA 1
ATOM 1091 C C . ALA A 1 142 ? 17.588 10.100 -18.412 1.00 90.31 142 ALA A C 1
ATOM 1093 O O . ALA A 1 142 ? 18.049 10.240 -17.278 1.00 90.31 142 ALA A O 1
ATOM 1094 N N . ALA A 1 143 ? 17.432 8.892 -18.963 1.00 91.12 143 ALA A N 1
ATOM 1095 C CA . ALA A 1 143 ? 17.796 7.649 -18.282 1.00 91.12 143 ALA A CA 1
ATOM 1096 C C . ALA A 1 143 ? 19.305 7.556 -17.978 1.00 91.12 143 ALA A C 1
ATOM 1098 O O . ALA A 1 143 ? 19.704 7.099 -16.905 1.00 91.12 143 ALA A O 1
ATOM 1099 N N . MET A 1 144 ? 20.164 8.040 -18.883 1.00 91.00 144 MET A N 1
ATOM 1100 C CA . MET A 1 144 ? 21.608 8.135 -18.635 1.00 91.00 144 MET A CA 1
ATOM 1101 C C . MET A 1 144 ? 21.932 9.109 -17.496 1.00 91.00 144 MET A C 1
ATOM 1103 O O . MET A 1 144 ? 22.800 8.812 -16.673 1.00 91.00 144 MET A O 1
ATOM 1107 N N . VAL A 1 145 ? 21.225 10.242 -17.405 1.00 90.81 145 VAL A N 1
ATOM 1108 C CA . VAL A 1 145 ? 21.376 11.181 -16.282 1.00 90.81 145 VAL A CA 1
ATOM 1109 C C . VAL A 1 145 ? 20.969 10.514 -14.968 1.00 90.81 145 VAL A C 1
ATOM 1111 O O . VAL A 1 145 ? 21.723 10.602 -14.001 1.00 90.81 145 VAL A O 1
ATOM 1114 N N . MET A 1 146 ? 19.844 9.794 -14.930 1.00 90.75 146 MET A N 1
ATOM 1115 C CA . MET A 1 146 ? 19.430 9.032 -13.743 1.00 90.75 146 MET A CA 1
ATOM 1116 C C . MET A 1 146 ? 20.517 8.042 -13.298 1.00 90.75 146 MET A C 1
ATOM 1118 O O . MET A 1 146 ? 20.899 8.021 -12.128 1.00 90.75 146 MET A O 1
ATOM 1122 N N . LYS A 1 147 ? 21.081 7.278 -14.244 1.00 91.56 147 LYS A N 1
ATOM 1123 C CA . LYS A 1 147 ? 22.164 6.323 -13.970 1.00 91.56 147 LYS A CA 1
ATOM 1124 C C . LYS A 1 147 ? 23.426 7.010 -13.441 1.00 91.56 147 LYS A C 1
ATOM 1126 O O . LYS A 1 147 ? 24.037 6.521 -12.494 1.00 91.56 147 LYS A O 1
ATOM 1131 N N . LYS A 1 148 ? 23.798 8.168 -14.002 1.00 91.19 148 LYS A N 1
ATOM 1132 C CA . LYS A 1 148 ? 24.925 8.991 -13.519 1.00 91.19 148 LYS A CA 1
ATOM 1133 C C . LYS A 1 148 ? 24.724 9.454 -12.071 1.00 91.19 148 LYS A C 1
ATOM 1135 O O . LYS A 1 148 ? 25.699 9.602 -11.343 1.00 91.19 148 LYS A O 1
ATOM 1140 N N . TRP A 1 149 ? 23.476 9.651 -11.658 1.00 89.31 149 TRP A N 1
ATOM 1141 C CA . TRP A 1 149 ? 23.089 10.014 -10.293 1.00 89.31 149 TRP A CA 1
ATOM 1142 C C . TRP A 1 149 ? 22.883 8.810 -9.361 1.00 89.31 149 TRP A C 1
ATOM 1144 O O . TRP A 1 149 ? 22.383 8.971 -8.251 1.00 89.31 149 TRP A O 1
ATOM 1154 N N . GLY A 1 150 ? 23.295 7.609 -9.778 1.00 88.81 150 GLY A N 1
ATOM 1155 C CA . GLY A 1 150 ? 23.282 6.414 -8.933 1.00 88.81 150 GLY A CA 1
ATOM 1156 C C . GLY A 1 150 ? 21.930 5.704 -8.849 1.00 88.81 150 GLY A C 1
ATOM 1157 O O . GLY A 1 150 ? 21.780 4.794 -8.037 1.00 88.81 150 GLY A O 1
ATOM 1158 N N . VAL A 1 151 ? 20.954 6.081 -9.680 1.00 89.69 151 VAL A N 1
ATOM 1159 C CA . VAL A 1 151 ? 19.699 5.332 -9.800 1.00 89.69 151 VAL A CA 1
ATOM 1160 C C . VAL A 1 151 ? 19.960 4.047 -10.593 1.00 89.69 151 VAL A C 1
ATOM 1162 O O . VAL A 1 151 ? 20.577 4.081 -11.660 1.00 89.69 151 VAL A O 1
ATOM 1165 N N . ASP A 1 152 ? 19.473 2.908 -10.094 1.00 91.06 152 ASP A N 1
ATOM 1166 C CA . ASP A 1 152 ? 19.483 1.650 -10.846 1.00 91.06 152 ASP A CA 1
ATOM 1167 C C . ASP A 1 152 ? 18.443 1.716 -11.974 1.00 91.06 152 ASP A C 1
ATOM 1169 O O . ASP A 1 152 ? 17.263 1.445 -11.756 1.00 91.06 152 ASP A O 1
ATOM 1173 N N . VAL A 1 153 ? 18.883 2.122 -13.168 1.00 91.69 153 VAL A N 1
ATOM 1174 C CA . VAL A 1 153 ? 18.025 2.304 -14.344 1.00 91.69 153 VAL A CA 1
ATOM 1175 C C . VAL A 1 153 ? 18.355 1.303 -15.438 1.00 91.69 153 VAL A C 1
ATOM 1177 O O . VAL A 1 153 ? 19.510 1.153 -15.845 1.00 91.69 153 VAL A O 1
ATOM 1180 N N . GLU A 1 154 ? 17.311 0.687 -15.977 1.00 91.12 154 GLU A N 1
ATOM 1181 C CA . GLU A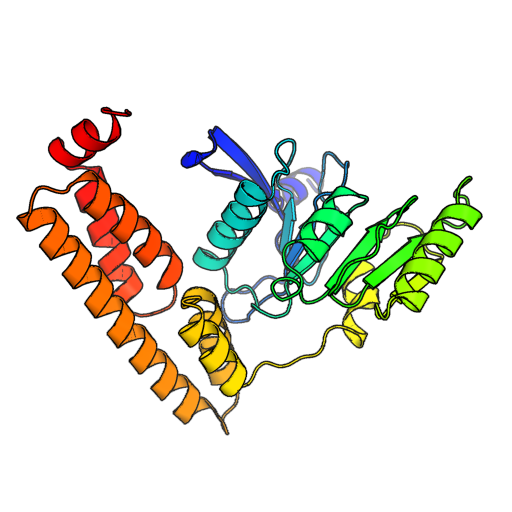 1 154 ? 17.347 -0.081 -17.217 1.00 91.12 154 GLU A CA 1
ATOM 1182 C C . GLU A 1 154 ? 16.441 0.572 -18.261 1.00 91.12 154 GLU A C 1
ATOM 1184 O O . GLU A 1 154 ? 15.318 0.969 -17.957 1.00 91.12 154 GLU A O 1
ATOM 1189 N N . VAL A 1 155 ? 16.930 0.690 -19.493 1.00 89.94 155 VAL A N 1
ATOM 1190 C CA . VAL A 1 155 ? 16.145 1.190 -20.625 1.00 89.94 155 VAL A CA 1
ATOM 1191 C C . VAL A 1 155 ? 15.710 -0.002 -21.462 1.00 89.94 155 VAL A C 1
ATOM 1193 O O . VAL A 1 155 ? 16.548 -0.820 -21.839 1.00 89.94 155 VAL A O 1
ATOM 1196 N N . ARG A 1 156 ? 1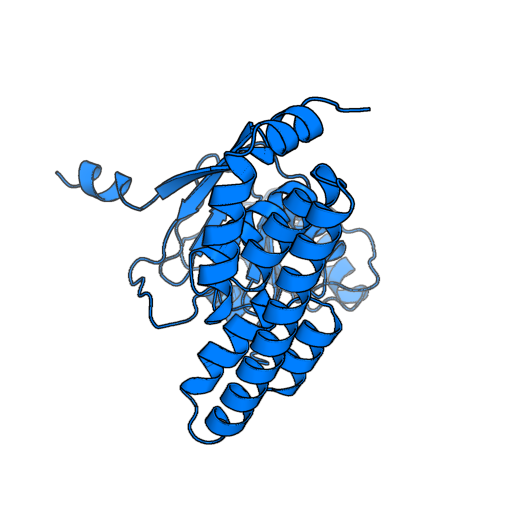4.414 -0.091 -21.759 1.00 88.25 156 ARG A N 1
ATOM 1197 C CA . ARG A 1 156 ? 13.832 -1.130 -22.609 1.00 88.25 156 ARG A CA 1
ATOM 1198 C C . ARG A 1 156 ? 13.111 -0.512 -23.788 1.00 88.25 156 ARG A C 1
ATOM 1200 O O . ARG A 1 156 ? 12.294 0.393 -23.621 1.00 88.25 156 ARG A O 1
ATOM 1207 N N . GLU A 1 157 ? 13.389 -1.051 -24.965 1.00 85.31 157 GLU A N 1
ATOM 1208 C CA . GLU A 1 157 ? 12.629 -0.744 -26.169 1.00 85.31 157 GLU A CA 1
ATOM 1209 C C . GLU A 1 157 ? 11.458 -1.711 -26.265 1.00 85.31 157 GLU A C 1
ATOM 1211 O O . GLU A 1 157 ? 11.647 -2.910 -26.465 1.00 85.31 157 GLU A O 1
ATOM 1216 N N . ALA A 1 158 ? 10.254 -1.201 -26.036 1.00 79.75 158 ALA A N 1
ATOM 1217 C CA . ALA A 1 158 ? 9.040 -2.000 -26.059 1.00 79.75 158 ALA A CA 1
ATOM 1218 C C . ALA A 1 158 ? 7.819 -1.105 -26.264 1.00 79.75 158 ALA A C 1
ATOM 1220 O O . ALA A 1 158 ? 7.770 0.024 -25.767 1.00 79.75 158 ALA A O 1
ATOM 1221 N N . ASP A 1 159 ? 6.808 -1.649 -26.934 1.00 71.38 159 ASP A N 1
ATOM 1222 C CA . ASP A 1 159 ? 5.464 -1.089 -26.884 1.00 71.38 159 ASP A CA 1
ATOM 1223 C C . ASP A 1 159 ? 4.821 -1.406 -25.528 1.00 71.38 159 ASP A C 1
ATOM 1225 O O . ASP A 1 159 ? 5.113 -2.430 -24.904 1.00 71.38 159 ASP A O 1
ATOM 1229 N N . ALA A 1 160 ? 3.935 -0.529 -25.056 1.00 64.06 160 ALA A N 1
ATOM 1230 C CA . ALA A 1 160 ? 3.218 -0.729 -23.801 1.00 64.06 160 ALA A CA 1
ATOM 1231 C C . ALA A 1 160 ? 2.239 -1.914 -23.928 1.00 64.06 160 ALA A C 1
ATOM 1233 O O . ALA A 1 160 ? 1.096 -1.746 -24.349 1.00 64.06 160 ALA A O 1
ATOM 1234 N N . GLN A 1 161 ? 2.696 -3.119 -23.583 1.00 66.69 161 GLN A N 1
ATOM 1235 C CA . GLN A 1 161 ? 1.885 -4.338 -23.578 1.00 66.69 161 GLN A CA 1
ATOM 1236 C C . GLN A 1 161 ? 1.469 -4.740 -22.148 1.00 66.69 161 GLN A C 1
ATOM 1238 O O . GLN A 1 161 ? 2.253 -4.561 -21.211 1.00 66.69 161 GLN A O 1
ATOM 1243 N N . PRO A 1 162 ? 0.268 -5.321 -21.956 1.00 60.44 162 PRO A N 1
ATOM 1244 C CA . PRO A 1 162 ? -0.129 -5.948 -20.691 1.00 60.44 162 PRO A CA 1
ATOM 1245 C C . PRO A 1 162 ? 0.875 -7.016 -20.225 1.00 60.44 162 PRO A C 1
ATOM 1247 O O . PRO A 1 162 ? 1.416 -7.758 -21.044 1.00 60.44 162 PRO A O 1
ATOM 1250 N N . GLY A 1 163 ? 1.121 -7.135 -18.919 1.00 65.88 163 GLY A N 1
ATOM 1251 C CA . GLY A 1 163 ? 2.067 -8.105 -18.348 1.00 65.88 163 GLY A CA 1
ATOM 1252 C C . GLY A 1 163 ? 3.531 -7.654 -18.386 1.00 65.88 163 GLY A C 1
ATOM 1253 O O . GLY A 1 163 ? 4.401 -8.318 -17.816 1.00 65.88 163 GLY A O 1
ATOM 1254 N N . LEU A 1 164 ? 3.839 -6.537 -19.055 1.00 73.00 164 LEU A N 1
ATOM 1255 C CA . LEU A 1 164 ? 5.211 -6.072 -19.253 1.00 73.00 164 LEU A CA 1
ATOM 1256 C C . LEU A 1 164 ? 5.827 -5.511 -17.969 1.00 73.00 164 LEU A C 1
ATOM 1258 O O . LEU A 1 164 ? 7.029 -5.668 -17.756 1.00 73.00 164 LEU A O 1
ATOM 1262 N N . VAL A 1 165 ? 5.031 -4.861 -17.116 1.00 76.06 165 VAL A N 1
ATOM 1263 C CA . VAL A 1 165 ? 5.542 -4.063 -15.991 1.00 76.06 165 VAL A CA 1
ATOM 1264 C C . VAL A 1 165 ? 6.251 -4.945 -14.970 1.00 76.06 165 VAL A C 1
ATOM 1266 O O . VAL A 1 165 ? 7.451 -4.774 -14.757 1.00 76.06 165 VAL A O 1
ATOM 1269 N N . LEU A 1 166 ? 5.553 -5.930 -14.392 1.00 75.38 166 LEU A N 1
ATOM 1270 C CA . LEU A 1 166 ? 6.153 -6.832 -13.403 1.00 75.38 166 LEU A CA 1
ATOM 1271 C C . LEU A 1 166 ? 7.245 -7.717 -13.996 1.00 75.38 166 LEU A C 1
ATOM 1273 O O . LEU A 1 166 ? 8.248 -7.949 -13.332 1.00 75.38 166 LEU A O 1
ATOM 1277 N N . ARG A 1 167 ? 7.116 -8.161 -15.250 1.00 78.12 167 ARG A N 1
ATOM 1278 C CA . ARG A 1 167 ? 8.190 -8.912 -15.922 1.00 78.12 167 ARG A CA 1
ATOM 1279 C C . ARG A 1 167 ? 9.447 -8.071 -16.122 1.00 78.12 167 ARG A C 1
ATOM 1281 O O . ARG A 1 167 ? 10.552 -8.605 -16.103 1.00 78.12 167 ARG A O 1
ATOM 1288 N N . SER A 1 168 ? 9.286 -6.764 -16.320 1.00 75.88 168 SER A N 1
ATOM 1289 C CA . SER A 1 168 ? 10.412 -5.869 -16.568 1.00 75.88 168 SER A CA 1
ATOM 1290 C C . SER A 1 168 ? 11.106 -5.423 -15.297 1.00 75.88 168 SER A C 1
ATOM 1292 O O . SER A 1 168 ? 12.331 -5.447 -15.242 1.00 75.88 168 SER A O 1
ATOM 1294 N N . ILE A 1 169 ? 10.345 -5.043 -14.271 1.00 80.94 169 ILE A N 1
ATOM 1295 C CA . ILE A 1 169 ? 10.921 -4.589 -13.002 1.00 80.94 169 ILE A CA 1
ATOM 1296 C C . ILE A 1 169 ? 11.208 -5.750 -12.044 1.00 80.94 169 ILE A C 1
ATOM 1298 O O . ILE A 1 169 ? 12.068 -5.617 -11.184 1.00 80.94 169 ILE A O 1
ATOM 1302 N N . GLY A 1 170 ? 10.546 -6.900 -12.204 1.00 79.44 170 GLY A N 1
ATOM 1303 C CA . GLY A 1 170 ? 10.611 -8.068 -11.318 1.00 79.44 170 GLY A CA 1
ATOM 1304 C C . GLY A 1 170 ? 12.022 -8.504 -10.918 1.00 79.44 170 GLY A C 1
ATOM 1305 O O . GLY A 1 170 ? 12.266 -8.632 -9.723 1.00 79.44 170 GLY A O 1
ATOM 1306 N N . PRO A 1 171 ? 12.983 -8.646 -11.852 1.00 78.62 171 PRO A N 1
ATOM 1307 C CA . PRO A 1 171 ? 14.370 -8.980 -11.510 1.00 78.62 171 PRO A CA 1
ATOM 1308 C C . PRO A 1 171 ? 15.079 -7.931 -10.635 1.00 78.62 171 PRO A C 1
ATOM 1310 O O . PRO A 1 171 ? 16.053 -8.248 -9.957 1.00 78.62 171 PRO A O 1
ATOM 1313 N N . LYS A 1 172 ? 14.610 -6.676 -10.661 1.00 74.81 172 LYS A N 1
ATOM 1314 C CA . LYS A 1 172 ? 15.109 -5.562 -9.841 1.00 74.81 172 LYS A CA 1
ATOM 1315 C C . LYS A 1 172 ? 14.330 -5.385 -8.540 1.00 74.81 172 LYS A C 1
ATOM 1317 O O . LYS A 1 172 ? 14.855 -4.770 -7.608 1.00 74.81 172 LYS A O 1
ATOM 1322 N N . LEU A 1 173 ? 13.103 -5.909 -8.461 1.00 72.94 173 LEU A N 1
ATOM 1323 C CA . LEU A 1 173 ? 12.348 -5.960 -7.215 1.00 72.94 173 LEU A CA 1
ATOM 1324 C C . LEU A 1 173 ? 13.093 -6.904 -6.279 1.00 72.94 173 LEU A C 1
ATOM 1326 O O . LEU A 1 173 ? 13.078 -8.118 -6.455 1.00 72.94 173 LEU A O 1
ATOM 1330 N N . ARG A 1 174 ? 13.783 -6.345 -5.288 1.00 57.62 174 ARG A N 1
ATOM 1331 C CA . ARG A 1 174 ? 14.420 -7.154 -4.251 1.00 57.62 174 ARG A CA 1
ATOM 1332 C C . ARG A 1 174 ? 13.309 -7.748 -3.381 1.00 57.62 174 ARG A C 1
ATOM 1334 O O . ARG A 1 174 ? 12.603 -6.964 -2.749 1.00 57.62 174 ARG A O 1
ATOM 1341 N N . PRO A 1 175 ? 13.148 -9.078 -3.288 1.00 58.00 175 PRO A N 1
ATOM 1342 C CA . PRO A 1 175 ? 12.362 -9.651 -2.209 1.00 58.00 175 PRO A CA 1
ATOM 1343 C C . PRO A 1 175 ? 13.151 -9.426 -0.918 1.00 58.00 175 PRO A C 1
ATOM 1345 O O . PRO A 1 175 ? 14.319 -9.810 -0.832 1.00 58.00 175 PRO A O 1
ATOM 1348 N N . ARG A 1 176 ? 12.548 -8.762 0.065 1.00 54.47 176 ARG A N 1
ATOM 1349 C CA . ARG A 1 176 ? 13.140 -8.555 1.393 1.00 54.47 176 ARG A CA 1
ATOM 1350 C C . ARG A 1 176 ? 12.122 -8.815 2.492 1.00 54.47 176 ARG A C 1
ATOM 1352 O O . ARG A 1 176 ? 12.178 -8.209 3.559 1.00 54.47 176 ARG A O 1
ATOM 1359 N N . GLY A 1 177 ? 11.196 -9.730 2.220 1.00 62.66 177 GLY A N 1
ATOM 1360 C CA . GLY A 1 177 ? 10.217 -10.119 3.205 1.00 62.66 177 GLY A CA 1
ATOM 1361 C C . GLY A 1 177 ? 10.926 -10.903 4.293 1.00 62.66 177 GLY A C 1
ATOM 1362 O O . GLY A 1 177 ? 11.105 -12.109 4.168 1.00 62.66 177 GLY A O 1
ATOM 1363 N N . ASP A 1 178 ? 11.386 -10.205 5.320 1.00 80.69 178 ASP A N 1
ATOM 1364 C CA . ASP A 1 178 ? 11.998 -10.778 6.501 1.00 80.69 178 ASP A CA 1
ATOM 1365 C C . ASP A 1 178 ? 11.483 -10.072 7.761 1.00 80.69 178 ASP A C 1
ATOM 1367 O O . ASP A 1 178 ? 10.827 -9.024 7.730 1.00 80.69 178 ASP A O 1
ATOM 1371 N N . LEU A 1 179 ? 11.728 -10.698 8.906 1.00 86.75 179 LEU A N 1
ATOM 1372 C CA . LEU A 1 179 ? 11.316 -10.153 10.196 1.00 86.75 179 LEU A CA 1
ATOM 1373 C C . LEU A 1 179 ? 11.952 -8.779 10.491 1.00 86.75 179 LEU A C 1
ATOM 1375 O O . LEU A 1 179 ? 11.218 -7.898 10.947 1.00 86.75 179 LEU A O 1
ATOM 1379 N N . PRO A 1 180 ? 13.245 -8.531 10.186 1.00 91.19 180 PRO A N 1
ATOM 1380 C CA . PRO A 1 180 ? 13.832 -7.195 10.286 1.00 91.19 180 PRO A CA 1
ATOM 1381 C C . PRO A 1 180 ? 13.063 -6.108 9.527 1.00 91.19 180 PRO A C 1
ATOM 1383 O O . PRO A 1 180 ? 12.931 -4.984 10.024 1.00 91.19 180 PRO A O 1
ATOM 1386 N N . LYS A 1 181 ? 12.518 -6.407 8.344 1.00 89.75 181 LYS A N 1
ATOM 1387 C CA . LYS A 1 181 ? 11.711 -5.436 7.605 1.00 89.75 181 LYS A CA 1
ATOM 1388 C C . LYS A 1 181 ? 10.369 -5.168 8.280 1.00 89.75 181 LYS A C 1
ATOM 1390 O O . LYS A 1 181 ? 9.944 -4.013 8.358 1.00 89.75 181 LYS A O 1
ATOM 1395 N N . ALA A 1 182 ? 9.733 -6.194 8.844 1.00 92.00 182 ALA A N 1
ATOM 1396 C CA . ALA A 1 182 ? 8.542 -6.006 9.671 1.00 92.00 182 ALA A CA 1
ATOM 1397 C C . ALA A 1 182 ? 8.841 -5.142 10.917 1.00 92.00 182 ALA A C 1
ATOM 1399 O O . ALA A 1 182 ? 8.026 -4.291 11.285 1.00 92.00 182 ALA A O 1
ATOM 1400 N N . ASP A 1 183 ? 10.023 -5.291 11.533 1.00 92.25 183 ASP A N 1
ATOM 1401 C CA . ASP A 1 183 ? 10.492 -4.418 12.622 1.00 92.25 183 ASP A CA 1
ATOM 1402 C C . ASP A 1 183 ? 10.664 -2.966 12.169 1.00 92.25 183 ASP A C 1
ATOM 1404 O O . ASP A 1 183 ? 10.329 -2.032 12.901 1.00 92.25 183 ASP A O 1
ATOM 1408 N N . GLU A 1 184 ? 11.214 -2.757 10.974 1.00 92.31 184 GLU A N 1
ATOM 1409 C CA . GLU A 1 184 ? 11.366 -1.431 10.382 1.00 92.31 184 GLU A CA 1
ATOM 1410 C C . GLU A 1 184 ? 10.004 -0.756 10.182 1.00 92.31 184 GLU A C 1
ATOM 1412 O O . GLU A 1 184 ? 9.812 0.368 10.649 1.00 92.31 184 GLU A O 1
ATOM 1417 N N . PHE A 1 185 ? 9.039 -1.455 9.574 1.00 92.94 185 PHE A N 1
ATOM 1418 C CA . PHE A 1 185 ? 7.686 -0.931 9.386 1.00 92.94 185 PHE A CA 1
ATOM 1419 C C . PHE A 1 185 ? 7.011 -0.596 10.714 1.00 92.94 185 PHE A C 1
ATOM 1421 O O . PHE A 1 185 ? 6.452 0.492 10.855 1.00 92.94 185 PHE A O 1
ATOM 1428 N N . GLN A 1 186 ? 7.122 -1.467 11.719 1.00 93.31 186 GLN A N 1
ATOM 1429 C CA . GLN A 1 186 ? 6.563 -1.185 13.040 1.00 93.31 186 GLN A CA 1
ATOM 1430 C C . GLN A 1 186 ? 7.196 0.062 13.678 1.00 93.31 186 GLN A C 1
ATOM 1432 O O . GLN A 1 186 ? 6.473 0.904 14.208 1.00 93.31 186 GLN A O 1
ATOM 1437 N N . ARG A 1 187 ? 8.524 0.229 13.597 1.00 93.06 187 ARG A N 1
ATOM 1438 C CA . ARG A 1 187 ? 9.216 1.428 14.118 1.00 93.06 187 ARG A CA 1
ATOM 1439 C C . ARG A 1 187 ? 8.805 2.713 13.399 1.00 93.06 187 ARG A C 1
ATOM 1441 O O . ARG A 1 187 ? 8.797 3.771 14.017 1.00 93.06 187 ARG A O 1
ATOM 1448 N N . GLN A 1 188 ? 8.445 2.617 12.122 1.00 91.00 188 GLN A N 1
ATOM 1449 C CA . GLN A 1 188 ? 7.912 3.725 11.324 1.00 91.00 188 GLN A CA 1
ATOM 1450 C C . GLN A 1 188 ? 6.412 3.981 11.569 1.00 91.00 188 GLN A C 1
ATOM 1452 O O . GLN A 1 188 ? 5.839 4.859 10.932 1.00 91.00 188 GLN A O 1
ATOM 1457 N N . GLY A 1 189 ? 5.750 3.210 12.442 1.00 90.88 189 GLY A N 1
ATOM 1458 C CA . GLY A 1 189 ? 4.303 3.299 12.662 1.00 90.88 189 GLY A CA 1
ATOM 1459 C C . GLY A 1 189 ? 3.454 2.727 11.519 1.00 90.88 189 GLY A C 1
ATOM 1460 O O . GLY A 1 189 ? 2.240 2.906 11.511 1.00 90.88 189 GLY A O 1
ATOM 1461 N N . ARG A 1 190 ? 4.064 2.013 10.564 1.00 93.00 190 ARG A N 1
ATOM 1462 C CA . ARG A 1 190 ? 3.399 1.363 9.421 1.00 93.00 190 ARG A CA 1
ATOM 1463 C C . ARG A 1 190 ? 2.906 -0.030 9.812 1.00 93.00 190 ARG A C 1
ATOM 1465 O O . ARG A 1 190 ? 3.360 -1.045 9.281 1.00 93.00 190 ARG A O 1
ATOM 1472 N N . TYR A 1 191 ? 1.990 -0.092 10.775 1.00 96.19 191 TYR A N 1
ATOM 1473 C CA . TYR A 1 191 ? 1.494 -1.360 11.319 1.00 96.19 191 TYR A CA 1
ATOM 1474 C C . TYR A 1 191 ? 0.752 -2.204 10.282 1.00 96.19 191 TYR A C 1
ATOM 1476 O O . TYR A 1 191 ? 0.827 -3.433 10.346 1.00 96.19 191 TYR A O 1
ATOM 1484 N N . LEU A 1 192 ? 0.105 -1.572 9.297 1.00 95.75 192 LEU A N 1
ATOM 1485 C CA . LEU A 1 192 ? -0.577 -2.295 8.225 1.00 95.75 192 LEU A CA 1
ATOM 1486 C C . LEU A 1 192 ? 0.410 -3.113 7.385 1.00 95.75 192 LEU A C 1
ATOM 1488 O O . LEU A 1 192 ? 0.211 -4.307 7.172 1.00 95.75 192 LEU A O 1
ATOM 1492 N N . ASP A 1 193 ? 1.505 -2.477 6.967 1.00 94.06 193 ASP A N 1
ATOM 1493 C CA . ASP A 1 193 ? 2.558 -3.118 6.180 1.00 94.06 193 ASP A CA 1
ATOM 1494 C C . ASP A 1 193 ? 3.286 -4.195 6.993 1.00 94.06 193 ASP A C 1
ATOM 1496 O O . ASP A 1 193 ? 3.540 -5.284 6.483 1.00 94.06 193 ASP A O 1
ATOM 1500 N N . ALA A 1 194 ? 3.564 -3.927 8.274 1.00 95.06 194 ALA A N 1
ATOM 1501 C CA . ALA A 1 194 ? 4.155 -4.916 9.174 1.00 95.06 194 ALA A CA 1
ATOM 1502 C C . ALA A 1 194 ? 3.253 -6.153 9.335 1.00 95.06 194 ALA A C 1
ATOM 1504 O O . ALA A 1 194 ? 3.747 -7.279 9.291 1.00 95.06 194 ALA A O 1
ATOM 1505 N N . SER A 1 195 ? 1.939 -5.952 9.483 1.00 95.94 195 SER A N 1
ATOM 1506 C CA . SER A 1 195 ? 0.961 -7.038 9.629 1.00 95.94 195 SER A CA 1
ATOM 1507 C C . SER A 1 195 ? 0.871 -7.881 8.363 1.00 95.94 195 SER A C 1
ATOM 1509 O O . SER A 1 195 ? 0.969 -9.102 8.441 1.00 95.94 195 SER A O 1
ATOM 1511 N N . LEU A 1 196 ? 0.735 -7.234 7.201 1.00 94.00 196 LEU A N 1
ATOM 1512 C CA . LEU A 1 196 ? 0.674 -7.906 5.901 1.00 94.00 196 LEU A CA 1
ATOM 1513 C C . LEU A 1 196 ? 1.932 -8.738 5.645 1.00 94.00 196 LEU A C 1
ATOM 1515 O O . LEU A 1 196 ? 1.825 -9.896 5.254 1.00 94.00 196 LEU A O 1
ATOM 1519 N N . LEU A 1 197 ? 3.112 -8.185 5.943 1.00 92.69 197 LEU A N 1
ATOM 1520 C CA . LEU A 1 197 ? 4.361 -8.925 5.801 1.00 92.69 197 LEU A CA 1
ATOM 1521 C C . LEU A 1 197 ? 4.444 -10.111 6.772 1.00 92.69 197 LEU A C 1
ATOM 1523 O O . LEU A 1 197 ? 4.825 -11.204 6.371 1.00 92.69 197 LEU A O 1
ATOM 1527 N N . CYS A 1 198 ? 4.064 -9.930 8.040 1.00 93.94 198 CYS A N 1
ATOM 1528 C CA . CYS A 1 198 ? 4.082 -11.033 9.001 1.00 93.94 198 CYS A CA 1
ATOM 1529 C C . CYS A 1 198 ? 3.111 -12.152 8.614 1.00 93.94 198 CYS A C 1
ATOM 1531 O O . CYS A 1 198 ? 3.443 -13.310 8.836 1.00 93.94 198 CYS A O 1
ATOM 1533 N N . ILE A 1 199 ? 1.943 -11.822 8.050 1.00 92.81 199 ILE A N 1
ATOM 1534 C CA . ILE A 1 199 ? 0.969 -12.804 7.551 1.00 92.81 199 ILE A CA 1
ATOM 1535 C C . ILE A 1 199 ? 1.568 -13.625 6.408 1.00 92.81 199 ILE A C 1
ATOM 1537 O O . ILE A 1 199 ? 1.442 -14.844 6.434 1.00 92.81 199 ILE A O 1
ATOM 1541 N N . ASP A 1 200 ? 2.258 -12.980 5.466 1.00 89.38 200 ASP A N 1
ATOM 1542 C CA . ASP A 1 200 ? 2.968 -13.657 4.371 1.00 89.38 200 ASP A CA 1
ATOM 1543 C C . ASP A 1 2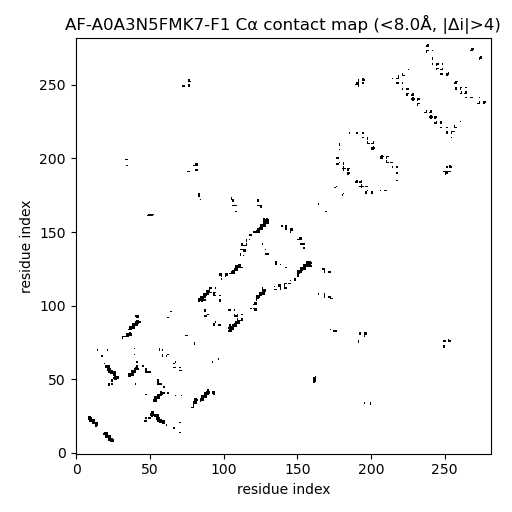00 ? 4.032 -14.632 4.913 1.00 89.38 200 ASP A C 1
ATOM 1545 O O . ASP A 1 200 ? 4.117 -15.790 4.512 1.00 89.38 200 ASP A O 1
ATOM 1549 N N . LEU A 1 201 ? 4.779 -14.203 5.936 1.00 90.69 201 LEU A N 1
ATOM 1550 C CA . LEU A 1 201 ? 5.803 -15.018 6.595 1.00 90.69 201 LEU A CA 1
ATOM 1551 C C . LEU A 1 201 ? 5.249 -16.208 7.396 1.00 90.69 201 LEU A C 1
ATOM 1553 O O . LEU A 1 201 ? 6.027 -17.089 7.765 1.00 90.69 201 LEU A O 1
ATOM 1557 N N . LEU A 1 202 ? 3.940 -16.276 7.674 1.00 91.00 202 LEU A N 1
ATOM 1558 C CA . LEU A 1 202 ? 3.345 -17.433 8.358 1.00 91.00 202 LEU A CA 1
ATOM 1559 C C . LEU A 1 202 ? 3.381 -18.704 7.507 1.00 91.00 202 LEU A C 1
ATOM 1561 O O . LEU A 1 202 ? 3.318 -19.796 8.074 1.00 91.00 202 LEU A O 1
ATOM 1565 N N . GLU A 1 203 ? 3.485 -18.570 6.184 1.00 85.88 203 GLU A N 1
ATOM 1566 C CA . GLU A 1 203 ? 3.612 -19.705 5.267 1.00 85.88 203 GLU A CA 1
ATOM 1567 C C . GLU A 1 203 ? 5.005 -20.352 5.338 1.00 85.88 203 GLU A C 1
ATOM 1569 O O . GLU A 1 203 ? 5.160 -21.532 5.026 1.00 85.88 203 GLU A O 1
ATOM 1574 N N . ASN A 1 204 ? 6.018 -19.618 5.816 1.00 86.12 204 ASN A N 1
ATOM 1575 C CA . ASN A 1 204 ? 7.366 -20.139 6.009 1.00 86.12 204 ASN A CA 1
ATOM 1576 C C . ASN A 1 204 ? 7.532 -20.728 7.421 1.00 86.12 204 ASN A C 1
ATOM 1578 O O . ASN A 1 204 ? 7.642 -20.006 8.416 1.00 86.12 204 ASN A O 1
ATOM 1582 N N . THR A 1 205 ? 7.618 -22.058 7.504 1.00 83.38 205 THR A N 1
ATOM 1583 C CA . THR A 1 205 ? 7.700 -22.807 8.769 1.00 83.38 205 THR A CA 1
ATOM 1584 C C . THR A 1 205 ? 8.885 -22.424 9.655 1.00 83.38 205 THR A C 1
ATOM 1586 O O . THR A 1 205 ? 8.773 -22.531 10.875 1.00 83.38 205 THR A O 1
ATOM 1589 N N . GLU A 1 206 ? 9.997 -21.958 9.083 1.00 88.25 206 GLU A N 1
ATOM 1590 C CA . GLU A 1 206 ? 11.207 -21.604 9.840 1.00 88.25 206 GLU A CA 1
ATOM 1591 C C . GLU A 1 206 ? 11.028 -20.315 10.652 1.00 88.25 206 GLU A C 1
ATOM 1593 O O . GLU A 1 206 ? 11.541 -20.190 11.764 1.00 88.25 206 GLU A O 1
ATOM 1598 N N . VAL A 1 207 ? 10.259 -19.361 10.121 1.00 91.12 207 VAL A N 1
ATOM 1599 C CA . VAL A 1 207 ? 10.072 -18.027 10.717 1.00 91.12 207 VAL A CA 1
ATOM 1600 C C . VAL A 1 207 ? 8.661 -17.793 11.256 1.00 91.12 207 VAL A C 1
ATOM 1602 O O . VAL A 1 207 ? 8.432 -16.806 11.958 1.00 91.12 207 VAL A O 1
ATOM 1605 N N . ALA A 1 208 ? 7.724 -18.716 11.019 1.00 92.31 208 ALA A N 1
ATOM 1606 C CA . ALA A 1 208 ? 6.323 -18.588 11.417 1.00 92.31 208 ALA A CA 1
ATOM 1607 C C . ALA A 1 208 ? 6.134 -18.297 12.917 1.00 92.31 208 ALA A C 1
ATOM 1609 O O . ALA A 1 208 ? 5.292 -17.480 13.289 1.00 92.31 208 ALA A O 1
ATOM 1610 N N . SER A 1 209 ? 6.920 -18.923 13.801 1.00 94.44 209 SER A N 1
ATOM 1611 C CA . SER A 1 209 ? 6.831 -18.685 15.255 1.00 94.44 209 SER A CA 1
ATOM 1612 C C . SER A 1 209 ? 7.178 -17.235 15.631 1.00 94.44 209 SER A C 1
ATOM 1614 O O . SER A 1 209 ? 6.479 -16.582 16.417 1.00 94.44 209 SER A O 1
ATOM 1616 N N . LEU A 1 210 ? 8.225 -16.691 15.010 1.00 93.94 210 LEU A N 1
ATOM 1617 C CA . LEU A 1 210 ? 8.656 -15.312 15.218 1.00 93.94 210 LEU A CA 1
ATOM 1618 C C . LEU A 1 210 ? 7.662 -14.324 14.591 1.00 93.94 210 LEU A C 1
ATOM 1620 O O . LEU A 1 210 ? 7.298 -13.342 15.236 1.00 93.94 210 LEU A O 1
ATOM 1624 N N . ALA A 1 211 ? 7.138 -14.624 13.399 1.00 94.06 211 ALA A N 1
ATOM 1625 C CA . ALA A 1 211 ? 6.094 -13.826 12.755 1.00 94.06 211 ALA A CA 1
ATOM 1626 C C . ALA A 1 211 ? 4.810 -13.759 13.606 1.00 94.06 211 ALA A C 1
ATOM 1628 O O . ALA A 1 211 ? 4.245 -12.682 13.793 1.00 94.06 211 ALA A O 1
ATOM 1629 N N . ARG A 1 212 ? 4.388 -14.871 14.230 1.00 95.75 212 ARG A N 1
ATOM 1630 C CA . ARG A 1 212 ? 3.268 -14.880 15.197 1.00 95.75 212 ARG A CA 1
ATOM 1631 C C . ARG A 1 212 ? 3.552 -14.018 16.422 1.00 95.75 212 ARG A C 1
ATOM 1633 O O . ARG A 1 212 ? 2.678 -13.286 16.877 1.00 95.75 212 ARG A O 1
ATOM 1640 N N . THR A 1 213 ? 4.766 -14.097 16.962 1.00 95.50 213 THR A N 1
ATOM 1641 C CA . THR A 1 213 ? 5.183 -13.258 18.097 1.00 95.50 213 THR A CA 1
ATOM 1642 C C . THR A 1 213 ? 5.122 -11.777 17.727 1.00 95.50 213 THR A C 1
ATOM 1644 O O . THR A 1 213 ? 4.652 -10.952 18.512 1.00 95.50 213 THR A O 1
ATOM 1647 N N . LYS A 1 214 ? 5.516 -11.442 16.497 1.00 95.06 214 LYS A N 1
ATOM 1648 C CA . LYS A 1 214 ? 5.445 -10.083 15.971 1.00 95.06 214 LYS A CA 1
ATOM 1649 C C . LYS A 1 214 ? 4.011 -9.590 15.806 1.00 95.06 214 LYS A C 1
ATOM 1651 O O . LYS A 1 214 ? 3.700 -8.497 16.273 1.00 95.06 214 LYS A O 1
ATOM 1656 N N . LEU A 1 215 ? 3.127 -10.412 15.240 1.00 96.56 215 LEU A N 1
ATOM 1657 C CA . LEU A 1 215 ? 1.698 -10.101 15.142 1.00 96.56 215 LEU A CA 1
ATOM 1658 C C . LEU A 1 215 ? 1.091 -9.814 16.520 1.00 96.56 215 LEU A C 1
ATOM 1660 O O . LEU A 1 215 ? 0.428 -8.795 16.675 1.00 96.56 215 LEU A O 1
ATOM 1664 N N . LYS A 1 216 ? 1.424 -10.599 17.553 1.00 96.88 216 LYS A N 1
ATOM 1665 C CA . LYS A 1 216 ? 0.990 -10.318 18.937 1.00 96.88 216 LYS A CA 1
ATOM 1666 C C . LYS A 1 216 ? 1.493 -8.973 19.475 1.00 96.88 216 LYS A C 1
ATOM 1668 O O . LYS A 1 216 ? 0.779 -8.297 20.211 1.00 96.88 216 LYS A O 1
ATOM 1673 N N . SER A 1 217 ? 2.709 -8.556 19.119 1.00 96.25 217 SER A N 1
ATOM 1674 C CA . SER A 1 217 ? 3.208 -7.218 19.476 1.00 96.25 217 SER A CA 1
ATOM 1675 C C . SER A 1 217 ? 2.391 -6.111 18.799 1.00 96.25 217 SER A C 1
ATOM 1677 O O . SER A 1 217 ? 2.039 -5.126 19.449 1.00 96.25 217 SER A O 1
ATOM 1679 N N . ILE A 1 218 ? 2.043 -6.292 17.522 1.00 97.00 218 ILE A N 1
ATOM 1680 C CA . ILE A 1 218 ? 1.196 -5.359 16.766 1.00 97.00 218 ILE A CA 1
ATOM 1681 C C . ILE A 1 218 ? -0.227 -5.318 17.348 1.00 97.00 218 ILE A C 1
ATOM 1683 O O . ILE A 1 218 ? -0.797 -4.240 17.499 1.00 97.00 218 ILE A O 1
ATOM 1687 N N . GLU A 1 219 ? -0.780 -6.463 17.751 1.00 96.94 219 GLU A N 1
ATOM 1688 C CA . GLU A 1 219 ? -2.060 -6.544 18.468 1.00 96.94 219 GLU A CA 1
ATOM 1689 C C . GLU A 1 219 ? -2.039 -5.731 19.769 1.00 96.94 219 GLU A C 1
ATOM 1691 O O . GLU A 1 219 ? -2.986 -4.997 20.055 1.00 96.94 219 GLU A O 1
ATOM 1696 N N . GLY A 1 220 ? -0.944 -5.803 20.533 1.00 96.50 220 GLY A N 1
ATOM 1697 C CA . GLY A 1 220 ? -0.747 -4.975 21.725 1.00 96.50 220 GLY A CA 1
ATOM 1698 C C . GLY A 1 220 ? -0.803 -3.475 21.416 1.00 96.50 220 GLY A C 1
ATOM 1699 O O . GLY A 1 220 ? -1.492 -2.729 22.114 1.00 96.50 220 GLY A O 1
ATOM 1700 N N . ALA A 1 221 ? -0.154 -3.035 20.333 1.00 95.94 221 ALA A N 1
ATOM 1701 C CA . ALA A 1 221 ? -0.218 -1.644 19.881 1.00 95.94 221 ALA A CA 1
ATOM 1702 C C . ALA A 1 221 ? -1.646 -1.231 19.474 1.00 95.94 221 ALA A C 1
ATOM 1704 O O . ALA A 1 221 ? -2.101 -0.147 19.838 1.00 95.94 221 ALA A O 1
ATOM 1705 N N . ALA A 1 222 ? -2.388 -2.117 18.804 1.00 96.50 222 ALA A N 1
ATOM 1706 C CA . ALA A 1 222 ? -3.782 -1.878 18.430 1.00 96.50 222 ALA A CA 1
ATOM 1707 C C . ALA A 1 222 ? -4.682 -1.648 19.658 1.00 96.50 222 ALA A C 1
ATOM 1709 O O . ALA A 1 222 ? -5.513 -0.739 19.669 1.00 96.50 222 ALA A O 1
ATOM 1710 N N . ILE A 1 223 ? -4.494 -2.440 20.720 1.00 96.19 223 ILE A N 1
ATOM 1711 C CA . ILE A 1 223 ? -5.226 -2.284 21.988 1.00 96.19 223 ILE A CA 1
ATOM 1712 C C . ILE A 1 223 ? -4.934 -0.917 22.621 1.00 96.19 223 ILE A C 1
ATOM 1714 O O . ILE A 1 223 ? -5.854 -0.257 23.110 1.00 96.19 223 ILE A O 1
ATOM 1718 N N . MET A 1 224 ? -3.677 -0.465 22.579 1.00 96.00 224 MET A N 1
ATOM 1719 C CA . MET A 1 224 ? -3.304 0.859 23.082 1.00 96.00 224 MET A CA 1
ATOM 1720 C C . MET A 1 224 ? -3.962 1.991 22.286 1.00 96.00 224 MET A C 1
ATOM 1722 O O . MET A 1 224 ? -4.403 2.969 22.889 1.00 96.00 224 MET A O 1
ATOM 1726 N N . GLU A 1 225 ? -4.072 1.874 20.960 1.00 95.00 225 GLU A N 1
ATOM 1727 C CA . GLU A 1 225 ? -4.759 2.887 20.147 1.00 95.00 225 GLU A CA 1
ATOM 1728 C C . GLU A 1 225 ? -6.258 2.969 20.460 1.00 95.00 225 GLU A C 1
ATOM 1730 O O . GLU A 1 225 ? -6.793 4.071 20.579 1.00 95.00 225 GLU A O 1
ATOM 1735 N N . ILE A 1 226 ? -6.931 1.839 20.711 1.00 94.56 226 ILE A N 1
ATOM 1736 C CA . ILE A 1 226 ? -8.325 1.857 21.193 1.00 94.56 226 ILE A CA 1
ATOM 1737 C C . ILE A 1 226 ? -8.427 2.606 22.524 1.00 94.56 226 ILE A C 1
ATOM 1739 O O . ILE A 1 226 ? -9.307 3.446 22.690 1.00 94.56 226 ILE A O 1
ATOM 1743 N N . ALA A 1 227 ? -7.525 2.339 23.471 1.00 95.94 227 ALA A N 1
ATOM 1744 C CA . ALA A 1 227 ? -7.544 3.020 24.764 1.00 95.94 227 ALA A CA 1
ATOM 1745 C C . ALA A 1 227 ? -7.382 4.544 24.612 1.00 95.94 227 ALA A C 1
ATOM 1747 O O . ALA A 1 227 ? -8.083 5.305 25.276 1.00 95.94 227 ALA A O 1
ATOM 1748 N N . LYS A 1 228 ? -6.520 5.001 23.693 1.00 96.50 228 LYS A N 1
ATOM 1749 C CA . LYS A 1 228 ? -6.366 6.432 23.376 1.00 96.50 228 LYS A CA 1
ATOM 1750 C C . LYS A 1 228 ? -7.647 7.044 22.809 1.00 96.50 228 LYS A C 1
ATOM 1752 O O . LYS A 1 228 ? -7.981 8.169 23.171 1.00 96.50 228 LYS A O 1
ATOM 1757 N N . VAL A 1 229 ? -8.375 6.312 21.962 1.00 96.31 229 VAL A N 1
ATOM 1758 C CA . VAL A 1 229 ? -9.691 6.743 21.458 1.00 96.31 229 VAL A CA 1
ATOM 1759 C C . VAL A 1 229 ? -10.677 6.919 22.615 1.00 96.31 229 VAL A C 1
ATOM 1761 O O . VAL A 1 229 ? -11.346 7.948 22.686 1.00 96.31 229 VAL A O 1
ATOM 1764 N N . GLU A 1 230 ? -10.739 5.973 23.556 1.00 96.56 230 GLU A N 1
ATOM 1765 C CA . GLU A 1 230 ? -11.642 6.080 24.712 1.00 96.56 230 GLU A CA 1
ATOM 1766 C C . GLU A 1 230 ? -11.280 7.241 25.647 1.00 96.56 230 GLU A C 1
ATOM 1768 O O . GLU A 1 230 ? -12.171 7.940 26.127 1.00 96.56 230 GLU A O 1
ATOM 1773 N N . ILE A 1 231 ? -9.987 7.505 25.856 1.00 97.25 231 ILE A N 1
ATOM 1774 C CA . ILE A 1 231 ? -9.523 8.671 26.623 1.00 97.25 231 ILE A CA 1
ATOM 1775 C C . ILE A 1 231 ? -9.955 9.971 25.932 1.00 97.25 231 ILE A C 1
ATOM 1777 O O . ILE A 1 231 ? -10.539 10.841 26.572 1.00 97.25 231 ILE A O 1
ATOM 1781 N N . ALA A 1 232 ? -9.742 10.094 24.617 1.00 96.50 232 ALA A N 1
ATOM 1782 C CA . ALA A 1 232 ? -10.167 11.274 23.864 1.00 96.50 232 ALA A CA 1
ATOM 1783 C C . ALA A 1 232 ? -11.694 11.476 23.917 1.00 96.50 232 ALA A C 1
ATOM 1785 O O . ALA A 1 232 ? -12.168 12.609 24.033 1.00 96.50 232 ALA A O 1
ATOM 1786 N N . MET A 1 233 ? -12.472 10.388 23.896 1.00 96.12 233 MET A N 1
ATOM 1787 C CA . MET A 1 233 ? -13.924 10.439 24.090 1.00 96.12 233 MET A CA 1
ATOM 1788 C C . MET A 1 233 ? -14.311 10.920 25.493 1.00 96.12 233 MET A C 1
ATOM 1790 O O . MET A 1 233 ? -15.211 11.754 25.612 1.00 96.12 233 MET A O 1
ATOM 1794 N N . ALA A 1 234 ? -13.647 10.430 26.544 1.00 96.12 234 ALA A N 1
ATOM 1795 C CA . ALA A 1 234 ? -13.888 10.857 27.924 1.00 96.12 234 ALA A CA 1
ATOM 1796 C C . ALA A 1 234 ? -13.563 12.349 28.127 1.00 96.12 234 ALA A C 1
ATOM 1798 O O . ALA A 1 234 ? -14.330 13.072 28.764 1.00 96.12 234 ALA A O 1
ATOM 1799 N N . ASP A 1 235 ? -12.495 12.826 27.485 1.00 97.12 235 ASP A N 1
ATOM 1800 C CA . ASP A 1 235 ? -12.068 14.230 27.458 1.00 97.12 235 ASP A CA 1
ATOM 1801 C C . ASP A 1 235 ? -12.958 15.130 26.576 1.00 97.12 235 ASP A C 1
ATOM 1803 O O . ASP A 1 235 ? -12.676 16.319 26.423 1.00 97.12 235 ASP A O 1
ATOM 1807 N N . ARG A 1 236 ? -14.015 14.585 25.952 1.00 95.56 236 ARG A N 1
ATOM 1808 C CA . ARG A 1 236 ? -14.890 15.283 24.988 1.00 95.56 236 ARG A CA 1
ATOM 1809 C C . ARG A 1 236 ? -14.151 15.830 23.756 1.00 95.56 236 ARG A C 1
ATOM 1811 O O . ARG A 1 236 ? -14.661 16.706 23.058 1.00 95.56 236 ARG A O 1
ATOM 1818 N N . LYS A 1 237 ? -12.974 15.288 23.433 1.00 96.19 237 LYS A N 1
ATOM 1819 C CA . LYS A 1 237 ? -12.193 15.600 22.224 1.00 96.19 237 LYS A CA 1
ATOM 1820 C C . LYS A 1 237 ? -12.693 14.758 21.047 1.00 96.19 237 LYS A C 1
ATOM 1822 O O . LYS A 1 237 ? -11.965 13.941 20.488 1.00 96.19 237 LYS A O 1
ATOM 1827 N N . TYR A 1 238 ? -13.959 14.938 20.671 1.00 95.56 238 TYR A N 1
ATOM 1828 C CA . TYR A 1 238 ? -14.652 14.047 19.730 1.00 95.56 238 TYR A CA 1
ATOM 1829 C C . TYR A 1 238 ? -14.005 13.977 18.340 1.00 95.56 238 TYR A C 1
ATOM 1831 O O . TYR A 1 238 ? -13.921 12.890 17.771 1.00 95.56 238 TYR A O 1
ATOM 1839 N N . LYS A 1 239 ? -13.505 15.107 17.817 1.00 93.56 239 LYS A N 1
ATOM 1840 C CA . LYS A 1 239 ? -12.796 15.169 16.526 1.00 93.56 239 LYS A CA 1
ATOM 1841 C C . LYS A 1 239 ? -11.480 14.380 16.562 1.00 93.56 239 LYS A C 1
ATOM 1843 O O . LYS A 1 239 ? -11.211 13.596 15.660 1.00 93.56 239 LYS A O 1
ATOM 1848 N N . ASP A 1 240 ? -10.694 14.518 17.630 1.00 95.00 240 ASP A N 1
ATOM 1849 C CA . ASP A 1 240 ? -9.458 13.742 17.813 1.00 95.00 240 ASP A CA 1
ATOM 1850 C C . ASP A 1 240 ? -9.764 12.242 17.958 1.00 95.00 240 ASP A C 1
ATOM 1852 O O . ASP A 1 240 ? -9.142 11.412 17.299 1.00 95.00 240 ASP A O 1
ATOM 1856 N N . ALA A 1 241 ? -10.788 11.890 18.743 1.00 96.25 241 ALA A N 1
ATOM 1857 C CA . ALA A 1 241 ? -11.204 10.505 18.935 1.00 96.25 241 ALA A CA 1
ATOM 1858 C C . ALA A 1 241 ? -11.587 9.812 17.616 1.00 96.25 241 ALA A C 1
ATOM 1860 O O . ALA A 1 241 ? -11.108 8.708 17.346 1.00 96.25 241 ALA A O 1
ATOM 1861 N N . ILE A 1 242 ? -12.413 10.449 16.775 1.00 95.69 242 ILE A N 1
ATOM 1862 C CA . ILE A 1 242 ? -12.838 9.853 15.500 1.00 95.69 242 ILE A CA 1
ATOM 1863 C C . ILE A 1 242 ? -11.680 9.745 14.503 1.00 95.69 242 ILE A C 1
ATOM 1865 O O . ILE A 1 242 ? -11.543 8.708 13.855 1.00 95.69 242 ILE A O 1
ATOM 1869 N N . LEU A 1 243 ? -10.813 10.759 14.412 1.00 93.69 243 LEU A N 1
ATOM 1870 C CA . LEU A 1 243 ? -9.657 10.733 13.511 1.00 93.69 243 LEU A CA 1
ATOM 1871 C C . LEU A 1 243 ? -8.658 9.642 13.916 1.00 93.69 243 LEU A C 1
ATOM 1873 O O . LEU A 1 243 ? -8.229 8.859 13.068 1.00 93.69 243 LEU A O 1
ATOM 1877 N N . ARG A 1 244 ? -8.363 9.510 15.216 1.00 95.31 244 ARG A N 1
ATOM 1878 C CA . ARG A 1 244 ? -7.537 8.412 15.745 1.00 95.31 244 ARG A CA 1
ATOM 1879 C C . ARG A 1 244 ? -8.159 7.049 15.476 1.00 95.31 244 ARG A C 1
ATOM 1881 O O . ARG A 1 244 ? -7.456 6.129 15.075 1.00 95.31 244 ARG A O 1
ATOM 1888 N N . CYS A 1 245 ? -9.470 6.911 15.677 1.00 96.50 245 CYS A N 1
ATOM 1889 C CA . CYS A 1 245 ? -10.162 5.646 15.452 1.00 96.50 245 CYS A CA 1
ATOM 1890 C C . CYS A 1 245 ? -10.146 5.245 13.968 1.00 96.50 245 CYS A C 1
ATOM 1892 O O . CYS A 1 245 ? -9.909 4.077 13.661 1.00 96.50 245 CYS A O 1
ATOM 1894 N N . ARG A 1 246 ? -10.312 6.207 13.046 1.00 94.88 246 ARG A N 1
ATOM 1895 C CA . ARG A 1 246 ? -10.160 5.984 11.598 1.00 94.88 246 ARG A CA 1
ATOM 1896 C C . ARG A 1 246 ? -8.755 5.529 11.232 1.00 94.88 246 ARG A C 1
ATOM 1898 O O . ARG A 1 246 ? -8.614 4.543 10.511 1.00 94.88 246 ARG A O 1
ATOM 1905 N N . GLU A 1 247 ? -7.730 6.204 11.744 1.00 94.50 247 GLU A N 1
ATOM 1906 C CA . GLU A 1 247 ? -6.343 5.827 11.465 1.00 94.50 247 GLU A CA 1
ATOM 1907 C C . GLU A 1 247 ? -6.017 4.438 12.030 1.00 94.50 247 GLU A C 1
ATOM 1909 O O . GLU A 1 247 ? -5.493 3.584 11.317 1.00 94.50 247 GLU A O 1
ATOM 1914 N N . ALA A 1 248 ? -6.425 4.149 13.268 1.00 96.00 248 ALA A N 1
ATOM 1915 C CA . ALA A 1 248 ? -6.261 2.827 13.866 1.00 96.00 248 ALA A CA 1
ATOM 1916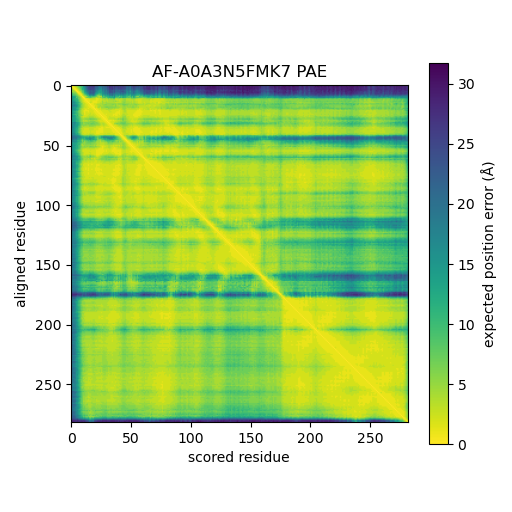 C C . ALA A 1 248 ? -7.001 1.735 13.066 1.00 96.00 248 ALA A C 1
ATOM 1918 O O . ALA A 1 248 ? -6.459 0.652 12.848 1.00 96.00 248 ALA A O 1
ATOM 1919 N N . ALA A 1 249 ? -8.215 2.011 12.575 1.00 95.56 249 ALA A N 1
ATOM 1920 C CA . ALA A 1 249 ? -8.977 1.059 11.765 1.00 95.56 249 ALA A CA 1
ATOM 1921 C C . ALA A 1 249 ? -8.236 0.674 10.473 1.00 95.56 249 ALA A C 1
ATOM 1923 O O . ALA A 1 249 ? -8.326 -0.477 10.040 1.00 95.56 249 ALA A O 1
ATOM 1924 N N . ARG A 1 250 ? -7.489 1.620 9.884 1.00 94.56 250 ARG A N 1
ATOM 1925 C CA . ARG A 1 250 ? -6.638 1.387 8.709 1.00 94.56 250 ARG A CA 1
ATOM 1926 C C . ARG A 1 250 ? -5.378 0.611 9.082 1.00 94.56 250 ARG A C 1
ATOM 1928 O O . ARG A 1 250 ? -5.101 -0.431 8.493 1.00 94.56 250 ARG A O 1
ATOM 1935 N N . GLN A 1 251 ? -4.642 1.080 10.087 1.00 96.19 251 GLN A N 1
ATOM 1936 C CA . GLN A 1 251 ? -3.344 0.516 10.473 1.00 96.19 251 GLN A CA 1
ATOM 1937 C C . GLN A 1 251 ? -3.423 -0.924 10.990 1.00 96.19 251 GLN A C 1
ATOM 1939 O O . GLN A 1 25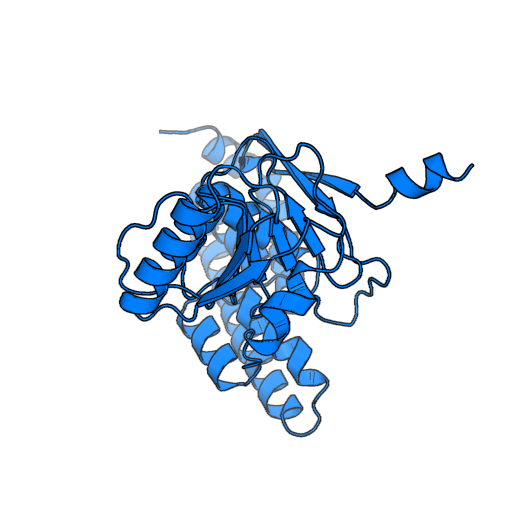1 ? -2.498 -1.706 10.787 1.00 96.19 251 GLN A O 1
ATOM 1944 N N . PHE A 1 252 ? -4.530 -1.299 11.629 1.00 96.81 252 PHE A N 1
ATOM 1945 C CA . PHE A 1 252 ? -4.694 -2.608 12.264 1.00 96.81 252 PHE A CA 1
ATOM 1946 C C . PHE A 1 252 ? -5.702 -3.501 11.537 1.00 96.81 252 PHE A C 1
ATOM 1948 O O . PHE A 1 252 ? -6.268 -4.411 12.138 1.00 96.81 252 PHE A O 1
ATOM 1955 N N . ALA A 1 253 ? -5.936 -3.263 10.240 1.00 95.12 253 ALA A N 1
ATOM 1956 C CA . ALA A 1 253 ? -6.995 -3.930 9.485 1.00 95.12 253 ALA A CA 1
ATOM 1957 C C . ALA A 1 253 ? -6.911 -5.471 9.505 1.00 95.12 253 ALA A C 1
ATOM 1959 O O . ALA A 1 253 ? -7.957 -6.127 9.513 1.00 95.12 253 ALA A O 1
ATOM 1960 N N . TRP A 1 254 ? -5.694 -6.024 9.571 1.00 94.88 254 TRP A N 1
ATOM 1961 C CA . TRP A 1 254 ? -5.407 -7.462 9.455 1.00 94.88 254 TRP A CA 1
ATOM 1962 C C . TRP A 1 254 ? -5.036 -8.169 10.762 1.00 94.88 254 TRP A C 1
ATOM 1964 O O . TRP A 1 254 ? -4.640 -9.332 10.730 1.00 94.88 254 TRP A O 1
ATOM 1974 N N . VAL A 1 255 ? -5.163 -7.502 11.910 1.00 94.88 255 VAL A N 1
ATOM 1975 C CA . VAL A 1 255 ? -4.962 -8.137 13.222 1.00 94.88 255 VAL A CA 1
ATOM 1976 C C . VAL A 1 255 ? -6.294 -8.298 13.958 1.00 94.88 255 VAL A C 1
ATOM 1978 O O . VAL A 1 255 ? -7.207 -7.502 13.724 1.00 94.88 255 VAL A O 1
ATOM 1981 N N . PRO A 1 256 ? -6.437 -9.279 14.871 1.00 94.19 256 PRO A N 1
ATOM 1982 C CA . PRO A 1 256 ? -7.701 -9.539 15.564 1.00 94.19 256 PRO A CA 1
ATOM 1983 C C . PRO A 1 256 ? -8.346 -8.306 16.233 1.00 94.19 256 PRO A C 1
ATOM 1985 O O . PRO A 1 256 ? -9.549 -8.100 16.055 1.00 94.19 256 PRO A O 1
ATOM 1988 N N . PRO A 1 257 ? -7.605 -7.407 16.923 1.00 95.12 257 PRO A N 1
ATOM 1989 C CA . PRO A 1 257 ? -8.194 -6.182 17.473 1.00 95.12 257 PRO A CA 1
ATOM 1990 C C . PRO A 1 257 ? -8.765 -5.219 16.419 1.00 95.12 257 PRO A C 1
ATOM 1992 O O . PRO A 1 257 ? -9.602 -4.381 16.756 1.00 95.12 257 PRO A O 1
ATOM 1995 N N . GLY A 1 258 ? -8.355 -5.334 15.153 1.00 93.06 258 GLY A N 1
ATOM 1996 C CA . GLY A 1 258 ? -8.831 -4.511 14.041 1.00 93.06 258 GLY A CA 1
ATOM 1997 C C . GLY A 1 258 ? -10.342 -4.558 13.845 1.00 93.06 258 GLY A C 1
ATOM 1998 O O . GLY A 1 258 ? -10.960 -3.533 13.561 1.00 93.06 258 GLY A O 1
ATOM 1999 N N . GLU A 1 259 ? -10.970 -5.716 14.060 1.00 93.19 259 GLU A N 1
ATOM 2000 C CA . GLU A 1 259 ? -12.429 -5.843 13.981 1.00 93.19 259 GLU A CA 1
ATOM 2001 C C . GLU A 1 259 ? -13.126 -5.011 15.063 1.00 93.19 259 GLU A C 1
ATOM 2003 O O . GLU A 1 259 ? -14.068 -4.266 14.780 1.00 93.19 259 GLU A O 1
ATOM 2008 N N . ARG A 1 260 ? -12.606 -5.061 16.294 1.00 94.31 260 ARG A N 1
ATOM 2009 C CA . ARG A 1 260 ? -13.106 -4.247 17.405 1.00 94.31 260 ARG A CA 1
ATOM 2010 C C . ARG A 1 260 ? -12.938 -2.754 17.123 1.00 94.31 260 ARG A C 1
ATOM 2012 O O . ARG A 1 260 ? -13.859 -1.991 17.408 1.00 94.31 260 ARG A O 1
ATOM 2019 N N . ILE A 1 261 ? -11.807 -2.341 16.543 1.00 96.19 261 ILE A N 1
ATOM 2020 C CA . ILE A 1 261 ? -11.570 -0.943 16.149 1.00 96.19 261 ILE A CA 1
ATOM 2021 C C . ILE A 1 261 ? -12.596 -0.501 15.104 1.00 96.19 261 ILE A C 1
ATOM 2023 O O . ILE A 1 261 ? -13.220 0.541 15.272 1.00 96.19 261 ILE A O 1
ATOM 2027 N N . ARG A 1 262 ? -12.825 -1.298 14.052 1.00 95.31 262 ARG A N 1
ATOM 2028 C CA . ARG A 1 262 ? -13.811 -0.974 13.006 1.00 95.31 262 ARG A CA 1
ATOM 2029 C C . ARG A 1 262 ? -15.232 -0.881 13.552 1.00 95.31 262 ARG A C 1
ATOM 2031 O O . ARG A 1 262 ? -15.959 0.043 13.196 1.00 95.31 262 ARG A O 1
ATOM 2038 N N . LYS A 1 263 ? -15.621 -1.796 14.444 1.00 95.31 263 LYS A N 1
ATOM 2039 C CA . LYS A 1 263 ? -16.919 -1.721 15.126 1.00 95.31 263 LYS A CA 1
ATOM 2040 C C . LYS A 1 263 ? -17.034 -0.433 15.939 1.00 95.31 263 LYS A C 1
ATOM 2042 O O . LYS A 1 263 ? -18.042 0.262 15.846 1.00 95.31 263 LYS A O 1
ATOM 2047 N N . ARG A 1 264 ? -15.983 -0.082 16.686 1.00 95.81 264 ARG A N 1
ATOM 2048 C CA . ARG A 1 264 ? -15.948 1.158 17.461 1.00 95.81 264 ARG A CA 1
ATOM 2049 C C . ARG A 1 264 ? -16.038 2.396 16.571 1.00 95.81 264 ARG A C 1
ATOM 2051 O O . ARG A 1 264 ? -16.787 3.311 16.891 1.00 95.81 264 ARG A O 1
ATOM 2058 N N . LEU A 1 265 ? -15.336 2.405 15.442 1.00 96.31 265 LEU A N 1
ATOM 2059 C CA . LEU A 1 265 ? -15.422 3.472 14.452 1.00 96.31 265 LEU A CA 1
ATOM 2060 C C . LEU A 1 265 ? -16.867 3.661 13.971 1.00 96.31 265 LEU A C 1
ATOM 2062 O O . LEU A 1 265 ? -17.379 4.775 14.033 1.00 96.31 265 LEU A O 1
ATOM 2066 N N . ALA A 1 266 ? -17.546 2.577 13.584 1.00 95.44 266 ALA A N 1
ATOM 2067 C CA . ALA A 1 266 ? -18.941 2.631 13.147 1.00 95.44 266 ALA A CA 1
ATOM 2068 C C . ALA A 1 266 ? -19.877 3.195 14.235 1.00 95.44 266 ALA A C 1
ATOM 2070 O O . ALA A 1 266 ? -20.767 3.988 13.939 1.00 95.44 266 ALA A O 1
ATOM 2071 N N . GLU A 1 267 ? -19.658 2.843 15.507 1.00 96.00 267 GLU A N 1
ATOM 2072 C CA . GLU A 1 267 ? -20.404 3.428 16.629 1.00 96.00 267 GLU A CA 1
ATOM 2073 C C . GLU A 1 267 ? -20.144 4.933 16.780 1.00 96.00 267 GLU A C 1
ATOM 2075 O O . GLU A 1 267 ? -21.082 5.697 17.013 1.00 96.00 267 GLU A O 1
ATOM 2080 N N . LEU A 1 268 ? -18.885 5.369 16.664 1.00 94.94 268 LEU A N 1
ATOM 2081 C CA . LEU A 1 268 ? -18.511 6.779 16.791 1.00 94.94 268 LEU A CA 1
ATOM 2082 C C . LEU A 1 268 ? -19.097 7.630 15.661 1.00 94.94 268 LEU A C 1
ATOM 2084 O O . LEU A 1 268 ? -19.591 8.721 15.929 1.00 94.94 268 LEU A O 1
ATOM 2088 N N . GLU A 1 269 ? -19.111 7.131 14.424 1.00 93.56 269 GLU A N 1
ATOM 2089 C CA . GLU A 1 269 ? -19.674 7.845 13.267 1.00 93.56 269 GLU A CA 1
ATOM 2090 C C . GLU A 1 269 ? -21.186 8.094 13.384 1.00 93.56 269 GLU A C 1
ATOM 2092 O O . GLU A 1 269 ? -21.720 9.026 12.778 1.00 93.56 269 GLU A O 1
ATOM 2097 N N . LEU A 1 270 ? -21.888 7.300 14.196 1.00 94.69 270 LEU A N 1
ATOM 2098 C CA . LEU A 1 270 ? -23.313 7.480 14.468 1.00 94.69 270 LEU A CA 1
ATOM 2099 C C . LEU A 1 270 ? -23.595 8.491 15.590 1.00 94.69 270 LEU A C 1
ATOM 2101 O O . LEU A 1 270 ? -24.734 8.949 15.707 1.00 94.69 270 LEU A O 1
ATOM 2105 N N . ARG A 1 271 ? -22.593 8.876 16.393 1.00 94.88 271 ARG A N 1
ATOM 2106 C CA . ARG A 1 271 ? -22.794 9.767 17.544 1.00 94.88 271 ARG A CA 1
ATOM 2107 C C . ARG A 1 271 ? -23.051 11.220 17.120 1.00 94.88 271 ARG A C 1
ATOM 2109 O O . ARG A 1 271 ? -22.229 11.794 16.400 1.00 94.88 271 ARG A O 1
ATOM 2116 N N . PRO A 1 272 ? -24.130 11.867 17.602 1.00 94.88 272 PRO A N 1
ATOM 2117 C CA . PRO A 1 272 ? -24.437 13.258 17.263 1.00 94.88 272 PRO A CA 1
ATOM 2118 C C . PRO A 1 272 ? -23.346 14.259 17.657 1.00 94.88 272 PRO A C 1
ATOM 2120 O O . PRO A 1 272 ? -23.192 15.285 17.003 1.00 94.88 272 PRO A O 1
ATOM 2123 N N . GLU A 1 273 ? -22.615 14.010 18.741 1.00 93.94 273 GLU A N 1
ATOM 2124 C CA . GLU A 1 273 ? -21.520 14.867 19.208 1.00 93.94 273 GLU A CA 1
ATOM 2125 C C . GLU A 1 273 ? -20.311 14.788 18.277 1.00 93.94 273 GLU A C 1
ATOM 2127 O O . GLU A 1 273 ? -19.684 15.805 17.999 1.00 93.94 273 GLU A O 1
ATOM 2132 N N . VAL A 1 274 ? -20.018 13.593 17.755 1.00 92.31 274 VAL A N 1
ATOM 2133 C CA . VAL A 1 274 ? -18.943 13.377 16.780 1.00 92.31 274 VAL A CA 1
ATOM 2134 C C . VAL A 1 274 ? -19.306 14.021 15.446 1.00 92.31 274 VAL A C 1
ATOM 2136 O O . VAL A 1 274 ? -18.479 14.732 14.884 1.00 92.31 274 VAL A O 1
ATOM 2139 N N . LYS A 1 275 ? -20.545 13.838 14.966 1.00 91.81 275 LYS A N 1
ATOM 2140 C CA . LYS A 1 275 ? -21.027 14.494 13.738 1.00 91.81 275 LYS A CA 1
ATOM 2141 C C . LYS A 1 275 ? -20.909 16.013 13.832 1.00 91.81 275 LYS A C 1
ATOM 2143 O O . LYS A 1 275 ? -20.262 16.618 12.988 1.00 91.81 275 LYS A O 1
ATOM 2148 N N . ARG A 1 276 ? -21.422 16.603 14.918 1.00 92.56 276 ARG A N 1
ATOM 2149 C CA . ARG A 1 276 ? -21.303 18.046 15.176 1.00 92.56 276 ARG A CA 1
ATOM 2150 C C . ARG A 1 276 ? -19.848 18.507 15.231 1.00 92.56 276 ARG A C 1
ATOM 2152 O O . ARG A 1 276 ? -19.520 19.514 14.622 1.00 92.56 276 ARG A O 1
ATOM 2159 N N . ALA A 1 277 ? -18.974 17.759 15.906 1.00 89.44 277 ALA A N 1
ATOM 2160 C CA . ALA A 1 277 ? -17.553 18.096 15.993 1.00 89.44 277 ALA A CA 1
ATOM 2161 C C . ALA A 1 277 ? -16.811 18.003 14.646 1.00 89.44 277 ALA A C 1
ATOM 2163 O O . ALA A 1 277 ? -15.787 18.663 14.481 1.00 89.44 277 ALA A O 1
ATOM 2164 N N . LEU A 1 278 ? -17.294 17.187 13.701 1.00 86.38 278 LEU A N 1
ATOM 2165 C CA . LEU A 1 278 ? -16.766 17.117 12.334 1.00 86.38 278 LEU A CA 1
ATOM 2166 C C . LEU A 1 278 ? -17.316 18.229 11.429 1.00 86.38 278 LEU A C 1
ATOM 2168 O O . LEU A 1 278 ? -16.631 18.615 10.492 1.00 86.38 278 LEU A O 1
ATOM 2172 N N . GLU A 1 279 ? -18.528 18.722 11.696 1.00 85.81 279 GLU A N 1
ATOM 2173 C CA . GLU A 1 279 ? -19.175 19.806 10.936 1.00 85.81 279 GLU A CA 1
ATOM 2174 C C . GLU A 1 279 ? -18.645 21.195 11.304 1.00 85.81 279 GLU A C 1
ATOM 2176 O O . GLU A 1 279 ? -18.601 22.084 10.457 1.00 85.81 279 GLU A O 1
ATOM 2181 N N . THR A 1 280 ? -18.208 21.388 12.548 1.00 74.56 280 THR A N 1
ATOM 2182 C CA . THR A 1 280 ? -17.369 22.531 12.923 1.00 74.56 280 THR A CA 1
ATOM 2183 C C . THR A 1 280 ? -15.960 22.331 12.358 1.00 74.56 280 THR A C 1
ATOM 2185 O O . THR A 1 280 ? -15.077 21.781 13.023 1.00 74.56 280 THR A O 1
ATOM 2188 N N . GLU A 1 281 ? -15.758 22.716 11.101 1.00 60.97 281 GLU A N 1
ATOM 2189 C CA . GLU A 1 281 ? -14.433 23.102 10.606 1.00 60.97 281 GLU A CA 1
ATOM 2190 C C . GLU A 1 281 ? -14.093 24.534 11.053 1.00 60.97 281 GLU A C 1
ATOM 2192 O O . GLU A 1 281 ? -14.989 25.294 11.420 1.00 60.97 281 GLU A O 1
ATOM 2197 N N . ASP A 1 282 ? -12.786 24.806 11.101 1.00 51.62 282 ASP A N 1
ATOM 2198 C CA . ASP A 1 282 ? -12.116 26.013 11.609 1.00 51.62 282 ASP A CA 1
ATOM 2199 C C . ASP A 1 282 ? -12.747 27.357 11.194 1.00 51.62 282 ASP A C 1
ATOM 2201 O O . ASP A 1 282 ? -13.094 27.525 10.000 1.00 51.62 282 ASP A O 1
#

Nearest PDB structures (foldseek):
  7wol-assembly1_B  TM=5.521E-01  e=7.523E-08  Thermomicrobium roseum DSM 5159
  4wy5-assembly1_B  TM=5.785E-01  e=2.169E-06  Rhizomucor miehei
  3qh4-assembly1_A  TM=5.403E-01  e=1.523E-06  Mycobacterium marinum M
  6kmo-assembly1_B  TM=5.210E-01  e=1.276E-06  Enterobacter asburiae
  5hc5-assembly1_A  TM=4.668E-01  e=7.465E-05  uncultured bacterium

Radius of gyration: 20.62 Å; Cα contacts (8 Å, |Δi|>4): 475; chains: 1; bounding box: 49×49×61 Å

Solvent-accessible surface area (backbone atoms only — not comparable to full-atom values): 15230 Å² total; per-residue (Å²): 119,75,74,70,64,64,62,78,47,56,45,79,45,78,36,77,95,72,76,45,51,30,41,36,33,61,25,77,80,68,62,87,89,52,65,33,35,34,35,41,40,60,41,92,62,94,64,77,78,64,37,57,81,21,33,33,41,22,43,67,90,60,72,52,67,69,58,48,52,48,52,50,49,55,48,52,51,77,41,54,44,33,58,67,38,28,29,34,26,16,30,66,62,24,52,54,50,37,50,76,38,32,90,59,32,38,26,36,38,31,45,68,40,70,70,72,78,93,62,97,52,51,34,39,32,35,37,41,37,42,88,84,43,92,56,45,70,48,28,52,50,26,50,50,51,42,39,75,64,70,34,56,62,46,80,42,82,42,72,99,52,74,57,45,64,62,69,67,42,44,88,64,40,67,88,65,91,46,72,71,49,32,51,50,28,46,75,72,69,35,40,39,47,20,45,48,44,30,58,61,38,50,76,40,80,91,48,20,68,58,26,52,54,50,48,53,53,52,39,54,53,47,54,51,52,52,53,52,27,52,50,27,48,74,71,64,37,36,50,62,17,51,53,50,30,53,51,46,27,49,37,27,43,88,39,82,56,17,57,59,36,45,55,50,38,58,57,46,71,68,32,69,66,33,48,52,43,63,68,60,66,134

pLDDT: mean 87.24, std 11.58, range [35.78, 97.25]

Foldseek 3Di:
DVVVVVVVFWDFADDPVVRGTKIKGAALPDDQQAAAAEEEEAAPDQDDFDANGHMYIYRHPDLDLVSSVVSVLVVLLVGLHQQLRYEYEYAVSQLVNQQVCVPRHLEYEHEQHLADDQGPHGHAYEYEDEPPDPSRVSSVVRQVVCVVSVHNYDYDHDDDDHNCPCVPCVVSRDPPLDLVVLVVCVVVVQLSNSLSSLSNCCVPPVCVVVSVVSLVVSVVVLVVLLVVLVVCVVVLVLQVSLVSLVVSLSRCSRHPCNVVSVVVNVVSVPDPSNVVVVVPDD

Secondary structure (DSSP, 8-state):
-HHHHHGGGEEEEEEGGGTEEEEEEPPTT--SSSPEEEEEE-SS-SSPPP-TTSEEEE-TT---HHHHHHHHHHHHHHS-EEEEEEEEEESHHHHHHHHH-TTT-SEEEEES-------S----EEEEE-TT-TTHHHHHHHHHHHHHTT--EEEEE----TTHHHHHHGGGS----SHHHHHHHHHTT-HHHHHHHHHHHTT-TTTHHHHHHHHHHHHHHHHHHHHHHHHHHHTT-HHHHHHHHHHHHHHTTTSTHHHHHHHHHHHHHT-HHHHHHHH---

Sequence (282 aa):
MLLALLILLQDAVEMKEFKTSYQLVKPASYTDHVSWPVIVDVGTGKDPVREPDCFVLAPGERKDEAYVLACLMDLKTKYRVHPEKVVVRGGAAALTLATAHPDFFAGCVLYRPLAFQPVKKMPPCVVIVAPTDPDRAKVIAAAMVMKKWGVDVEVREADAQPGLVLRSIGPKLRPRGDLPKADEFQRQGRYLDASLLCIDLLENTEVASLARTKLKSIEGAAIMEIAKVEIAMADRKYKDAILRCREAARQFAWVPPGERIRKRLAELELRPEVKRALETED